Protein AF-0000000074132452 (afdb_homodimer)

Secondary structure (DSSP, 8-state):
--EEEEPPPGGGHHHHHHHHHS-TT-GGGGTS-TTS------HHHHHTT--HHHHS-TTEEEEEETTEEEEEEEEEETTGGG---EEEEEEE--GGGTTSSHHHHHHHHHHHHHHHH---SEEEEEEETT-HHHHHHHHHTT-EEEEEEEEEEEETTEEEEEEEEEEEHHHHHT-/--EEEEPPPGGGHHHHHHHHHS-TT-GGGGTS-TTS------HHHHHTT--HHHHS-TTEEEEEETTEEEEEEEEEETTGGG---EEEEEEE--GGGTTSSHHHHHHHHHHHHHHHH---SEEEEEEETT-HHHHHHHHHTT-EEEEEEEEEEEETTEEEEEEEEEEEHHHHHT-

Radius of gyration: 22.93 Å; Cα contacts (8 Å, |Δi|>4): 603; chains: 2; bounding box: 43×69×54 Å

Nearest PDB structures (foldseek):
  4mbu-assembly1_A  TM=7.939E-01  e=1.503E-09  Staphylococcus aureus subsp. aureus Mu50
  3dr8-assembly1_A  TM=7.563E-01  e=4.311E-09  unclassified
  1yr0-assembly2_D  TM=7.187E-01  e=4.880E-09  Agrobacterium fabrum str. C58
  5wph-assembly1_A  TM=7.323E-01  e=1.092E-08  Pseudomonas putida KT2440
  3dr8-assembly1_B  TM=7.309E-01  e=2.767E-08  unclassified

Foldseek 3Di:
DDKDWAADDPVCQLVVCCLAPVDVVQPQCVFPQVLDPDDDDDSVCSVVVVPCCRHPNPQKIFIDDPRDTFWMKGKDAPVPPVSQAIEMDITGRDCVCPPVCNRLVVVLVSVVVVVVVDPHFKYKYKGKPVNVSVVVSCVVNVWDFPDWAWQPRDDPNGGITITMTMDTSVRSVVD/DDKDWAADDPVCQLVVCCLAPVDVVQPQCVFPQVLDPDDDDDSVCSVVVVPCCRHPNPQKIFIDDPRDTFWMKGKDAPVPPVSQAIEMDITGRDCVCPPVCNRLVVVLVSVVVVVVVDVHFKYKYKGKPVNVSVVVSCVVNVWDFPDWAWQPRADPNGGITITMTMDTSVRSVVD

InterPro domains:
  IPR000182 GNAT domain [PF13302] (20-144)
  IPR000182 GNAT domain [PS51186] (1-166)
  IPR016181 Acyl-CoA N-acyltransferase [SSF55729] (4-168)

Solvent-accessible surface area (backbone atoms only — not comparable to full-atom values): 19809 Å² total; per-residue (Å²): 140,49,80,45,77,38,68,68,50,76,92,48,44,65,60,47,45,51,62,64,47,65,52,89,77,46,68,49,54,70,62,64,56,57,64,49,90,78,81,74,70,47,70,69,46,48,73,68,60,70,48,43,72,68,72,71,32,94,46,35,31,31,30,24,50,76,83,36,80,44,32,35,40,37,50,48,42,79,57,49,92,71,63,52,30,41,32,44,48,75,48,58,47,49,70,90,58,58,94,67,58,54,67,52,53,51,49,50,55,48,52,53,53,46,58,73,74,44,86,64,53,33,45,29,36,74,53,38,65,80,36,54,68,58,53,51,43,40,49,74,72,64,38,40,79,29,25,50,42,64,47,41,37,63,50,96,93,37,69,27,26,40,31,32,34,31,42,39,47,69,61,64,73,67,105,139,50,78,45,78,38,67,67,51,76,91,47,43,64,60,47,44,49,62,66,47,65,52,91,78,47,70,48,53,72,62,66,56,57,65,48,88,77,82,74,71,46,70,69,45,48,73,69,61,71,49,44,74,68,72,70,30,93,46,36,32,29,30,24,50,75,84,36,81,44,32,36,39,38,50,50,41,79,58,48,91,72,64,52,30,40,32,45,50,76,46,57,47,49,71,89,58,58,94,66,58,54,67,51,55,51,49,50,54,49,52,54,52,45,58,74,73,45,86,64,54,34,45,30,34,74,53,38,66,80,37,55,70,60,54,50,43,40,49,73,72,64,37,42,79,30,25,49,42,66,46,41,36,64,50,95,93,36,68,28,26,40,30,31,32,30,42,41,47,69,61,64,73,66,107

Structure (mmCIF, N/CA/C/O backbone):
data_AF-0000000074132452-model_v1
#
loop_
_entity.id
_entity.type
_entity.pdbx_description
1 polymer Acetyltransferase
#
loop_
_atom_site.group_PDB
_atom_site.id
_atom_site.type_symbol
_atom_site.label_atom_id
_atom_site.label_alt_id
_atom_site.label_comp_id
_atom_site.label_asym_id
_atom_site.label_entity_id
_atom_site.label_seq_id
_atom_site.pdbx_PDB_ins_code
_atom_site.Cartn_x
_atom_site.Cartn_y
_atom_site.Cartn_z
_atom_site.occupancy
_atom_site.B_iso_or_equiv
_atom_site.auth_seq_id
_atom_site.auth_comp_id
_atom_site.auth_asym_id
_atom_site.auth_atom_id
_atom_site.pdbx_PDB_model_num
ATOM 1 N N . MET A 1 1 ? -3.41 27.75 23.375 1 90.5 1 MET A N 1
ATOM 2 C CA . MET A 1 1 ? -3.16 27.25 22.016 1 90.5 1 MET A CA 1
ATOM 3 C C . MET A 1 1 ? -4.41 26.594 21.438 1 90.5 1 MET A C 1
ATOM 5 O O . MET A 1 1 ? -4.945 25.656 22.016 1 90.5 1 MET A O 1
ATOM 9 N N . VAL A 1 2 ? -5.016 27.281 20.406 1 96.38 2 VAL A N 1
ATOM 10 C CA . VAL A 1 2 ? -6.219 26.766 19.781 1 96.38 2 VAL A CA 1
ATOM 11 C C . VAL A 1 2 ? -5.871 26.203 18.391 1 96.38 2 VAL A C 1
ATOM 13 O O . VAL A 1 2 ? -5.375 26.938 17.531 1 96.38 2 VAL A O 1
ATOM 16 N N . VAL A 1 3 ? -6.121 24.922 18.172 1 98.44 3 VAL A N 1
ATOM 17 C CA . VAL A 1 3 ? -5.887 24.266 16.891 1 98.44 3 VAL A CA 1
ATOM 18 C C . VAL A 1 3 ? -7.211 24.109 16.141 1 98.44 3 VAL A C 1
ATOM 20 O O . VAL A 1 3 ? -8.195 23.641 16.719 1 98.44 3 VAL A O 1
ATOM 23 N N . GLU A 1 4 ? -7.246 24.562 14.906 1 98.5 4 GLU A N 1
ATOM 24 C CA . GLU A 1 4 ? -8.438 24.469 14.062 1 98.5 4 GLU A CA 1
ATOM 25 C C . GLU A 1 4 ? -8.086 23.922 12.68 1 98.5 4 GLU A C 1
ATOM 27 O O . GLU A 1 4 ? -6.965 24.094 12.203 1 98.5 4 GLU A O 1
ATOM 32 N N . LEU A 1 5 ? -9.047 23.281 12.125 1 98.31 5 LEU A N 1
ATOM 33 C CA . LEU A 1 5 ? -8.938 22.844 10.742 1 98.31 5 LEU A CA 1
ATOM 34 C C . LEU A 1 5 ? -9.922 23.594 9.852 1 98.31 5 LEU A C 1
ATOM 36 O O . LEU A 1 5 ? -11.117 23.656 10.156 1 98.31 5 LEU A O 1
ATOM 40 N N . LYS A 1 6 ? -9.406 24.141 8.758 1 97.06 6 LYS A N 1
ATOM 41 C CA . LYS A 1 6 ? -10.258 24.859 7.809 1 97.06 6 LYS A CA 1
ATOM 42 C C . LYS A 1 6 ? -9.836 24.578 6.371 1 97.06 6 LYS A C 1
ATOM 44 O O . LYS A 1 6 ? -8.672 24.266 6.113 1 97.06 6 LYS A O 1
ATOM 49 N N . LYS A 1 7 ? -10.812 24.734 5.508 1 95.88 7 LYS A N 1
ATOM 50 C CA . LYS A 1 7 ? -10.445 24.766 4.098 1 95.88 7 LYS A CA 1
ATOM 51 C C . LYS A 1 7 ? -9.539 25.953 3.791 1 95.88 7 LYS A C 1
ATOM 53 O O . LYS A 1 7 ? -9.617 26.984 4.457 1 95.88 7 LYS A O 1
ATOM 58 N N . LEU A 1 8 ? -8.742 25.734 2.824 1 95.25 8 LEU A N 1
ATOM 59 C CA . LEU A 1 8 ? -7.871 26.828 2.432 1 95.25 8 LEU A CA 1
ATOM 60 C C . LEU A 1 8 ? -8.688 28.016 1.909 1 95.25 8 LEU A C 1
ATOM 62 O O . LEU A 1 8 ? -9.523 27.844 1.018 1 95.25 8 LEU A O 1
ATOM 66 N N . ASP A 1 9 ? -8.508 29.141 2.518 1 91.5 9 ASP A N 1
ATOM 67 C CA . ASP A 1 9 ? -9.086 30.391 2.014 1 91.5 9 ASP A CA 1
ATOM 68 C C . ASP A 1 9 ? -8.352 30.875 0.769 1 91.5 9 ASP A C 1
ATOM 70 O O . ASP A 1 9 ? -7.16 31.203 0.834 1 91.5 9 ASP A O 1
ATOM 74 N N . MET A 1 10 ? -9.047 30.969 -0.313 1 91.69 10 MET A N 1
ATOM 75 C CA . MET A 1 10 ? -8.43 31.328 -1.59 1 91.69 10 MET A CA 1
ATOM 76 C C . MET A 1 10 ? -7.762 32.688 -1.513 1 91.69 10 MET A C 1
ATOM 78 O O . MET A 1 10 ? -6.754 32.938 -2.18 1 91.69 10 MET A O 1
ATOM 82 N N . ASN A 1 11 ? -8.25 33.5 -0.679 1 93 11 ASN A N 1
ATOM 83 C CA . ASN A 1 11 ? -7.652 34.812 -0.513 1 93 11 ASN A CA 1
ATOM 84 C C . ASN A 1 11 ? -6.281 34.719 0.157 1 93 11 ASN A C 1
ATOM 86 O O . ASN A 1 11 ? -5.492 35.656 0.082 1 93 11 ASN A O 1
ATOM 90 N N . HIS A 1 12 ? -6.039 33.656 0.803 1 93.62 12 HIS A N 1
ATOM 91 C CA . HIS A 1 12 ? -4.77 33.469 1.507 1 93.62 12 HIS A CA 1
ATOM 92 C C . HIS A 1 12 ? -3.979 32.312 0.944 1 93.62 12 HIS A C 1
ATOM 94 O O . HIS A 1 12 ? -3.084 31.766 1.609 1 93.62 12 HIS A O 1
ATOM 100 N N . SER A 1 13 ? -4.305 31.891 -0.259 1 95.19 13 SER A N 1
ATOM 101 C CA . SER A 1 13 ? -3.719 30.688 -0.842 1 95.19 13 SER A CA 1
ATOM 102 C C . SER A 1 13 ? -2.227 30.859 -1.097 1 95.19 13 SER A C 1
ATOM 104 O O . SER A 1 13 ? -1.443 29.938 -0.918 1 95.19 13 SER A O 1
ATOM 106 N N . LEU A 1 14 ? -1.852 32.062 -1.485 1 95.56 14 LEU A N 1
ATOM 107 C CA . LEU A 1 14 ? -0.437 32.281 -1.763 1 95.56 14 LEU A CA 1
ATOM 108 C C . LEU A 1 14 ? 0.382 32.25 -0.477 1 95.56 14 LEU A C 1
ATOM 110 O O . LEU A 1 14 ? 1.523 31.781 -0.478 1 95.56 14 LEU A O 1
ATOM 114 N N . GLU A 1 15 ? -0.173 32.781 0.588 1 96.56 15 GLU A N 1
ATOM 115 C CA . GLU A 1 15 ? 0.486 32.719 1.888 1 96.56 15 GLU A CA 1
ATOM 116 C C . GLU A 1 15 ? 0.723 31.266 2.293 1 96.56 15 GLU A C 1
ATOM 118 O O . GLU A 1 15 ? 1.766 30.938 2.861 1 96.56 15 GLU A O 1
ATOM 123 N N . PHE A 1 16 ? -0.194 30.516 1.999 1 96.62 16 PHE A N 1
ATOM 124 C CA . PHE A 1 16 ? -0.038 29.094 2.289 1 96.62 16 PHE A CA 1
ATOM 125 C C . PHE A 1 16 ? 1.077 28.484 1.445 1 96.62 16 PHE A C 1
ATOM 127 O O . PHE A 1 16 ? 1.926 27.75 1.96 1 96.62 16 PHE A O 1
ATOM 134 N N . TRP A 1 17 ? 1.041 28.75 0.174 1 97.44 17 TRP A N 1
ATOM 135 C CA . TRP A 1 17 ? 2.105 28.266 -0.696 1 97.44 17 TRP A CA 1
ATOM 136 C C . TRP A 1 17 ? 3.475 28.656 -0.152 1 97.44 17 TRP A C 1
ATOM 138 O O . TRP A 1 17 ? 4.398 27.844 -0.13 1 97.44 17 TRP A O 1
ATOM 148 N N . GLU A 1 18 ? 3.586 29.922 0.282 1 97.75 18 GLU A N 1
ATOM 149 C CA . GLU A 1 18 ? 4.852 30.406 0.8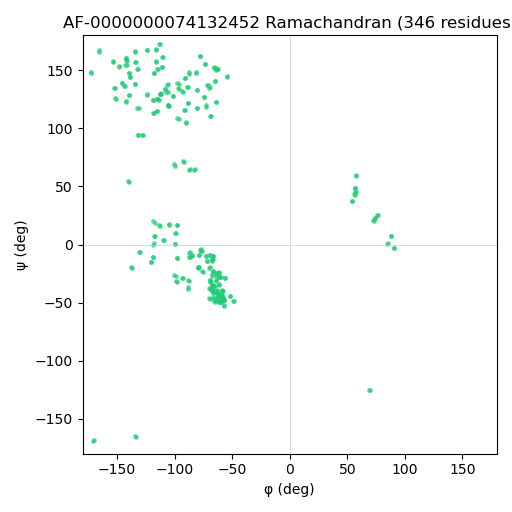19 1 97.75 18 GLU A CA 1
ATOM 150 C C . GLU A 1 18 ? 5.281 29.594 2.043 1 97.75 18 GLU A C 1
ATOM 152 O O . GLU A 1 18 ? 6.441 29.203 2.156 1 97.75 18 GLU A O 1
ATOM 157 N N . LEU A 1 19 ? 4.367 29.391 2.879 1 97.5 19 LEU A N 1
ATOM 158 C CA . LEU A 1 19 ? 4.613 28.641 4.109 1 97.5 19 LEU A CA 1
ATOM 159 C C . LEU A 1 19 ? 5.055 27.219 3.799 1 97.5 19 LEU A C 1
ATOM 161 O O . LEU A 1 19 ? 6.055 26.734 4.34 1 97.5 19 LEU A O 1
ATOM 165 N N . ALA A 1 20 ? 4.375 26.562 2.91 1 97.06 20 ALA A N 1
ATOM 166 C CA . ALA A 1 20 ? 4.504 25.125 2.717 1 97.06 20 ALA A CA 1
ATOM 167 C C . ALA A 1 20 ? 5.609 24.797 1.715 1 97.06 20 ALA A C 1
ATOM 169 O O . ALA A 1 20 ? 6.383 23.859 1.917 1 97.06 20 ALA A O 1
ATOM 170 N N . PHE A 1 21 ? 5.758 25.656 0.636 1 97.06 21 PHE A N 1
ATOM 171 C CA . PHE A 1 21 ? 6.449 25.094 -0.518 1 97.06 21 PHE A CA 1
ATOM 172 C C . PHE A 1 21 ? 7.547 26.031 -0.998 1 97.06 21 PHE A C 1
ATOM 174 O O . PHE A 1 21 ? 8.352 25.672 -1.856 1 97.06 21 PHE A O 1
ATOM 181 N N . SER A 1 22 ? 7.625 27.156 -0.459 1 96.81 22 SER A N 1
ATOM 182 C CA . SER A 1 22 ? 8.539 28.156 -1.013 1 96.81 22 SER A CA 1
ATOM 183 C C . SER A 1 22 ? 9.992 27.75 -0.792 1 96.81 22 SER A C 1
ATOM 185 O O . SER A 1 22 ? 10.867 28.109 -1.581 1 96.81 22 SER A O 1
ATOM 187 N N . ASP A 1 23 ? 10.281 27.062 0.308 1 96.38 23 ASP A N 1
ATOM 188 C CA . ASP A 1 23 ? 11.641 26.625 0.624 1 96.38 23 ASP A CA 1
ATOM 189 C C . ASP A 1 23 ? 11.883 25.188 0.19 1 96.38 23 ASP A C 1
ATOM 191 O O . ASP A 1 23 ? 11.383 24.25 0.824 1 96.38 23 ASP A O 1
ATOM 195 N N . PRO A 1 24 ? 12.656 25 -0.828 1 93.62 24 PRO A N 1
ATOM 196 C CA . PRO A 1 24 ? 12.898 23.641 -1.295 1 93.62 24 PRO A CA 1
ATOM 197 C C . PRO A 1 24 ? 13.742 22.812 -0.313 1 93.62 24 PRO A C 1
ATOM 199 O O . PRO A 1 24 ? 13.844 21.594 -0.452 1 93.62 24 PRO A O 1
ATOM 202 N N . LYS A 1 25 ? 14.281 23.438 0.691 1 94.56 25 LYS A N 1
ATOM 203 C CA . LYS A 1 25 ? 15.109 22.75 1.677 1 94.56 25 LY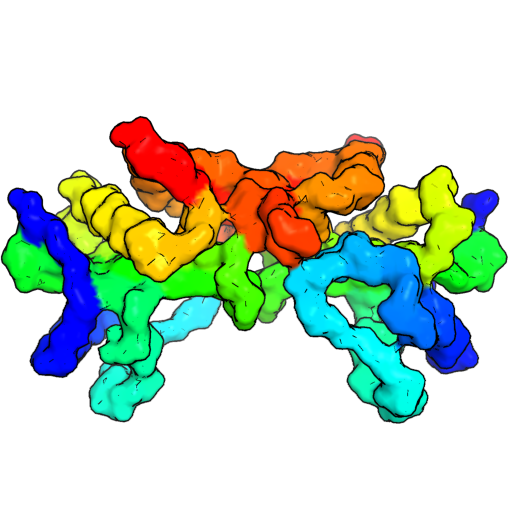S A CA 1
ATOM 204 C C . LYS A 1 25 ? 14.43 22.719 3.045 1 94.56 25 LYS A C 1
ATOM 206 O O . LYS A 1 25 ? 15.086 22.516 4.066 1 94.56 25 LYS A O 1
ATOM 211 N N . ALA A 1 26 ? 13.148 23 3.012 1 96.25 26 ALA A N 1
ATOM 212 C CA . ALA A 1 26 ? 12.406 23.016 4.273 1 96.25 26 ALA A CA 1
ATOM 213 C C . ALA A 1 26 ? 12.578 21.688 5.02 1 96.25 26 ALA A C 1
ATOM 215 O O . ALA A 1 26 ? 12.57 20.625 4.41 1 96.25 26 ALA A O 1
ATOM 216 N N . GLU A 1 27 ? 12.648 21.656 6.336 1 96.88 27 GLU A N 1
ATOM 217 C CA . GLU A 1 27 ? 12.977 20.5 7.156 1 96.88 27 GLU A CA 1
ATOM 218 C C . GLU A 1 27 ? 11.898 19.422 7.062 1 96.88 27 GLU A C 1
ATOM 220 O O . GLU A 1 27 ? 12.195 18.234 7.07 1 96.88 27 GLU A O 1
ATOM 225 N N . TRP A 1 28 ? 10.688 19.812 7.039 1 97.12 28 TRP A N 1
ATOM 226 C CA . TRP A 1 28 ? 9.586 18.859 7.023 1 97.12 28 TRP A CA 1
ATOM 227 C C . TRP A 1 28 ? 9.719 17.906 5.84 1 97.12 28 TRP A C 1
ATOM 229 O O . TRP A 1 28 ? 9.258 16.766 5.906 1 97.12 28 TRP A O 1
ATOM 239 N N . ARG A 1 29 ? 10.32 18.312 4.75 1 96.25 29 ARG A N 1
ATOM 240 C CA . ARG A 1 29 ? 10.477 17.484 3.555 1 96.25 29 ARG A CA 1
ATOM 241 C C . ARG A 1 29 ? 11.344 16.266 3.838 1 96.25 29 ARG A C 1
ATOM 243 O O . ARG A 1 29 ? 11.188 15.227 3.193 1 96.25 29 ARG A O 1
ATOM 250 N N . ASN A 1 30 ? 12.18 16.359 4.828 1 96.19 30 ASN A N 1
ATOM 251 C CA . ASN A 1 30 ? 13.062 15.258 5.195 1 96.19 30 ASN A CA 1
ATOM 252 C C . ASN A 1 30 ? 12.289 14.133 5.871 1 96.19 30 ASN A C 1
ATOM 254 O O . ASN A 1 30 ? 12.805 13.023 6.016 1 96.19 30 ASN A O 1
ATOM 258 N N . TRP A 1 31 ? 11.062 14.414 6.188 1 96.81 31 TRP A N 1
ATOM 259 C CA . TRP A 1 31 ? 10.305 13.43 6.949 1 96.81 31 TRP A CA 1
ATOM 260 C C . TRP A 1 31 ? 9.055 12.984 6.184 1 96.81 31 TRP A C 1
ATOM 262 O O . TRP A 1 31 ? 8.438 11.977 6.523 1 96.81 31 TRP A O 1
ATOM 272 N N . ASN A 1 32 ? 8.719 13.742 5.176 1 96.69 32 ASN A N 1
ATOM 273 C CA . ASN A 1 32 ? 7.539 13.461 4.367 1 96.69 32 ASN A CA 1
ATOM 274 C C . ASN A 1 32 ? 7.855 12.492 3.227 1 96.69 32 ASN A C 1
ATOM 276 O O . ASN A 1 32 ? 7.75 12.859 2.055 1 96.69 32 ASN A O 1
ATOM 280 N N . GLY A 1 33 ? 8.227 11.258 3.619 1 96.62 33 GLY A N 1
ATOM 281 C CA . GLY A 1 33 ? 8.562 10.266 2.611 1 96.62 33 GLY A CA 1
ATOM 282 C C . GLY A 1 33 ? 9.68 10.703 1.686 1 96.62 33 GLY A C 1
ATOM 283 O O . GLY A 1 33 ? 9.492 10.758 0.467 1 96.62 33 GLY A O 1
ATOM 284 N N . PRO A 1 34 ? 10.766 10.969 2.268 1 96.5 34 PRO A N 1
ATOM 285 C CA . PRO A 1 34 ? 11.836 11.57 1.477 1 96.5 34 PRO A CA 1
ATOM 286 C C . PRO A 1 34 ? 12.383 10.625 0.406 1 96.5 34 PRO A C 1
ATOM 288 O O . PRO A 1 34 ? 13.117 11.062 -0.487 1 96.5 34 PRO A O 1
ATOM 291 N N . TYR A 1 35 ? 12 9.398 0.444 1 96.38 35 TYR A N 1
ATOM 292 C CA . TYR A 1 35 ? 12.438 8.414 -0.541 1 96.38 35 TYR A CA 1
ATOM 293 C C . TYR A 1 35 ? 11.555 8.453 -1.781 1 96.38 35 TYR A C 1
ATOM 295 O O . TYR A 1 35 ? 11.867 7.82 -2.793 1 96.38 35 TYR A O 1
ATOM 303 N N . PHE A 1 36 ? 10.531 9.18 -1.657 1 94 36 PHE A N 1
ATOM 304 C CA . PHE A 1 36 ? 9.711 9.406 -2.842 1 94 36 PHE A CA 1
ATOM 305 C C . PHE A 1 36 ? 10.219 10.602 -3.633 1 94 36 PHE A C 1
ATOM 307 O O . PHE A 1 36 ? 10.859 11.5 -3.074 1 94 36 PHE A O 1
ATOM 314 N N . ASP A 1 37 ? 10.086 10.609 -4.887 1 86.19 37 ASP A N 1
ATOM 315 C CA . ASP A 1 37 ? 10.398 11.773 -5.707 1 86.19 37 ASP A CA 1
ATOM 316 C C . ASP A 1 37 ? 9.227 12.75 -5.73 1 86.19 37 ASP A C 1
ATOM 318 O O . ASP A 1 37 ? 8.648 13.016 -6.785 1 86.19 37 ASP A O 1
ATOM 322 N N . ASN A 1 38 ? 9 13.25 -4.52 1 86.12 38 ASN A N 1
ATOM 323 C CA . ASN A 1 38 ? 7.848 14.141 -4.406 1 86.12 38 ASN A CA 1
ATOM 324 C C . ASN A 1 38 ? 8.086 15.461 -5.129 1 86.12 38 ASN A C 1
ATOM 326 O O . ASN A 1 38 ? 9.18 16.031 -5.059 1 86.12 38 ASN A O 1
ATOM 330 N N . HIS A 1 39 ? 7.035 15.805 -5.828 1 87.31 39 HIS A N 1
ATOM 331 C CA . HIS A 1 39 ? 7.012 17.125 -6.461 1 87.31 39 HIS A CA 1
ATOM 332 C C . HIS A 1 39 ? 6.047 18.062 -5.746 1 87.31 39 HIS A C 1
ATOM 334 O O . HIS A 1 39 ? 4.93 17.656 -5.398 1 87.31 39 HIS A O 1
ATOM 340 N N . TYR A 1 40 ? 6.57 19.25 -5.473 1 92.81 40 TYR A N 1
ATOM 341 C CA . TYR A 1 40 ? 5.723 20.266 -4.859 1 92.81 40 TYR A CA 1
ATOM 342 C C . TYR A 1 40 ? 5.453 21.406 -5.832 1 92.81 40 TYR A C 1
ATOM 344 O O . TYR A 1 40 ? 6.266 21.672 -6.723 1 92.81 40 TYR A O 1
ATOM 352 N N . PRO A 1 41 ? 4.355 22 -5.605 1 94.44 41 PRO A N 1
ATOM 353 C CA . PRO A 1 41 ? 3.969 23.016 -6.59 1 94.44 41 PRO A CA 1
ATOM 354 C C . PRO A 1 41 ? 4.926 24.203 -6.621 1 94.44 41 PRO A C 1
ATOM 356 O O . PRO A 1 41 ? 5.371 24.672 -5.566 1 94.44 41 PRO A O 1
ATOM 359 N N . THR A 1 42 ? 5.18 24.672 -7.824 1 95.19 42 THR A N 1
ATOM 360 C CA . THR A 1 42 ? 5.871 25.953 -7.977 1 95.19 42 THR A CA 1
ATOM 361 C C . THR A 1 42 ? 4.91 27.109 -7.742 1 95.19 42 THR A C 1
ATOM 363 O O . THR A 1 42 ? 3.691 26.938 -7.801 1 95.19 42 THR A O 1
ATOM 366 N N . ARG A 1 43 ? 5.586 28.219 -7.496 1 95.25 43 ARG A N 1
ATOM 367 C CA . ARG A 1 43 ? 4.746 29.406 -7.332 1 95.25 43 ARG A CA 1
ATOM 368 C C . ARG A 1 43 ? 3.896 29.641 -8.578 1 95.25 43 ARG A C 1
ATOM 370 O O . ARG A 1 43 ? 2.707 29.953 -8.469 1 95.25 43 ARG A O 1
ATOM 377 N N . LYS A 1 44 ? 4.52 29.547 -9.758 1 95.69 44 LYS A N 1
ATOM 378 C CA . LYS A 1 44 ? 3.848 29.781 -11.031 1 95.69 44 LYS A CA 1
ATOM 379 C C . LYS A 1 44 ? 2.641 28.859 -11.188 1 95.69 44 LYS A C 1
ATOM 381 O O . LYS A 1 44 ? 1.544 29.312 -11.523 1 95.69 44 LYS A O 1
ATOM 386 N N . ASP A 1 45 ? 2.826 27.547 -10.922 1 94.69 45 ASP A N 1
ATOM 387 C CA . ASP A 1 45 ? 1.738 26.578 -11.047 1 94.69 45 ASP A CA 1
ATOM 388 C C . ASP A 1 45 ? 0.634 26.859 -10.031 1 94.69 45 ASP A C 1
ATOM 390 O O . ASP A 1 45 ? -0.55 26.688 -10.328 1 94.69 45 ASP A O 1
ATOM 394 N N . TRP A 1 46 ? 1.05 27.312 -8.836 1 95.25 46 TRP A N 1
ATOM 395 C CA . TRP A 1 46 ? 0.1 27.594 -7.766 1 95.25 46 TRP A CA 1
ATOM 396 C C . TRP A 1 46 ? -0.796 28.781 -8.141 1 95.25 46 TRP A C 1
ATOM 398 O O . TRP A 1 46 ? -2.021 28.688 -8.047 1 95.25 46 TRP A O 1
ATOM 408 N N . VAL A 1 47 ? -0.201 29.766 -8.633 1 92.31 47 VAL A N 1
ATOM 409 C CA . VAL A 1 47 ? -0.926 30.984 -8.984 1 92.31 47 VAL A CA 1
ATOM 410 C C . VAL A 1 47 ? -1.839 30.719 -10.18 1 92.31 47 VAL A C 1
ATOM 412 O O . VAL A 1 47 ? -2.938 31.266 -10.266 1 92.31 47 VAL A O 1
ATOM 415 N N . ALA A 1 48 ? -1.41 29.797 -11.023 1 92.31 48 ALA A N 1
ATOM 416 C CA . ALA A 1 48 ? -2.188 29.469 -12.211 1 92.31 48 ALA A CA 1
ATOM 417 C C . ALA A 1 48 ? -3.373 28.578 -11.859 1 92.31 48 ALA A C 1
ATOM 419 O O . ALA A 1 48 ? -4.207 28.266 -12.719 1 92.31 48 ALA A O 1
ATOM 420 N N . GLY A 1 49 ? -3.451 28.188 -10.641 1 87 49 GLY A N 1
ATOM 421 C CA . GLY A 1 49 ? -4.578 27.391 -10.188 1 87 49 GLY A CA 1
ATOM 422 C C . GLY A 1 49 ? -4.488 25.938 -10.633 1 87 49 GLY A C 1
ATOM 423 O O . GLY A 1 49 ? -5.508 25.25 -10.734 1 87 49 GLY A O 1
ATOM 424 N N . ARG A 1 50 ? -3.371 25.438 -10.875 1 83.94 50 ARG A N 1
ATOM 425 C CA . ARG A 1 50 ? -3.188 24.094 -11.422 1 83.94 50 ARG A CA 1
ATOM 426 C C . ARG A 1 50 ? -3.158 23.047 -10.32 1 83.94 50 ARG A C 1
ATOM 428 O O . ARG A 1 50 ? -3.225 21.859 -10.586 1 83.94 50 ARG A O 1
ATOM 435 N N . GLU A 1 51 ? -3.08 23.562 -9.094 1 85.69 51 GLU A N 1
ATOM 436 C CA . GLU A 1 51 ? -2.912 22.656 -7.961 1 85.69 51 GLU A CA 1
ATOM 437 C C . GLU A 1 51 ? -4.238 22.406 -7.246 1 85.69 51 GLU A C 1
ATOM 439 O O . GLU A 1 51 ? -4.375 22.719 -6.059 1 85.69 51 GLU A O 1
ATOM 444 N N . LEU A 1 52 ? -5.098 21.75 -7.902 1 81.56 52 LEU A N 1
ATOM 445 C CA . LEU A 1 52 ? -6.473 21.562 -7.461 1 81.56 52 LEU A CA 1
ATOM 446 C C . LEU A 1 52 ? -6.523 20.688 -6.203 1 81.56 52 LEU A C 1
ATOM 448 O O . LEU A 1 52 ? -7.418 20.859 -5.371 1 81.56 52 LEU A O 1
ATOM 452 N N . ASP A 1 53 ? -5.531 19.844 -6.004 1 83.25 53 ASP A N 1
ATOM 453 C CA . ASP A 1 53 ? -5.477 18.984 -4.832 1 83.25 53 ASP A CA 1
ATOM 454 C C . ASP A 1 53 ? -5.414 19.797 -3.545 1 83.25 53 ASP A C 1
ATOM 456 O O . ASP A 1 53 ? -5.898 19.359 -2.5 1 83.25 53 ASP A O 1
ATOM 460 N N . TYR A 1 54 ? -4.902 20.922 -3.619 1 84.94 54 TYR A N 1
ATOM 461 C CA . TYR A 1 54 ? -4.801 21.781 -2.449 1 84.94 54 TYR A CA 1
ATOM 462 C C . TYR A 1 54 ? -5.93 22.812 -2.43 1 84.94 54 TYR A C 1
ATOM 464 O O . TYR A 1 54 ? -6.449 23.141 -1.363 1 84.94 54 TYR A O 1
ATOM 472 N N . LEU A 1 55 ? -6.352 23.203 -3.557 1 85.81 55 LEU A N 1
ATOM 473 C CA . LEU A 1 55 ? -7.215 24.375 -3.664 1 85.81 55 LEU A CA 1
ATOM 474 C C . LEU A 1 55 ? -8.688 23.969 -3.641 1 85.81 55 LEU A C 1
ATOM 476 O O . LEU A 1 55 ? -9.539 24.734 -3.199 1 85.81 55 LEU A O 1
ATOM 480 N N . GLU A 1 56 ? -9.039 22.828 -4.07 1 86.56 56 GLU A N 1
ATOM 481 C CA . GLU A 1 56 ? -10.414 22.359 -4.195 1 86.56 56 GLU A CA 1
ATOM 482 C C . GLU A 1 56 ? -10.539 20.891 -3.793 1 86.56 56 GLU A C 1
ATOM 484 O O . GLU A 1 56 ? -11.039 20.078 -4.566 1 86.56 56 GLU A O 1
ATOM 489 N N . ASN A 1 57 ? -10.125 20.578 -2.674 1 90.62 57 ASN A N 1
ATOM 490 C CA . ASN A 1 57 ? -10.148 19.188 -2.211 1 90.62 57 ASN A CA 1
ATOM 491 C C . ASN A 1 57 ? -10.727 19.078 -0.804 1 90.62 57 ASN A C 1
ATOM 493 O O . ASN A 1 57 ? -10.141 19.594 0.155 1 90.62 57 ASN A O 1
ATOM 497 N N . ASP A 1 58 ? -11.797 18.391 -0.724 1 92.81 58 ASP A N 1
ATOM 498 C CA . ASP A 1 58 ? -12.477 18.266 0.56 1 92.81 58 ASP A CA 1
ATOM 499 C C . ASP A 1 58 ? -11.758 17.266 1.462 1 92.81 58 ASP A C 1
ATOM 501 O O . ASP A 1 58 ? -12.109 17.109 2.633 1 92.81 58 ASP A O 1
ATOM 505 N N . MET A 1 59 ? -10.766 16.641 0.9 1 97 59 MET A N 1
ATOM 506 C CA . MET A 1 59 ? -9.992 15.68 1.672 1 97 59 MET A CA 1
ATOM 507 C C . MET A 1 59 ? -8.711 16.312 2.215 1 97 59 MET A C 1
ATOM 509 O O . MET A 1 59 ? -7.762 15.602 2.557 1 97 59 MET A O 1
ATOM 513 N N . ARG A 1 60 ? -8.719 17.625 2.201 1 97.56 60 ARG A N 1
ATOM 514 C CA . ARG A 1 60 ? -7.594 18.375 2.754 1 97.56 60 ARG A CA 1
ATOM 515 C C . ARG A 1 60 ? -8.078 19.578 3.555 1 97.56 60 ARG A C 1
ATOM 517 O O . ARG A 1 60 ? -9.055 20.219 3.176 1 97.56 60 ARG A O 1
ATOM 524 N N . LYS A 1 61 ? -7.375 19.891 4.637 1 97.94 61 LYS A N 1
ATOM 525 C CA . LYS A 1 61 ? -7.613 21.094 5.426 1 97.94 61 LYS A CA 1
ATOM 526 C C . LYS A 1 61 ? -6.301 21.703 5.91 1 97.94 61 LYS A C 1
ATOM 528 O O . LYS A 1 61 ? -5.273 21.016 5.961 1 97.94 61 LYS A O 1
ATOM 533 N N . ILE A 1 62 ? -6.414 22.938 6.203 1 97.75 62 ILE A N 1
ATOM 534 C CA . ILE A 1 62 ? -5.273 23.672 6.734 1 97.75 62 ILE A CA 1
ATOM 535 C C . ILE A 1 62 ? -5.348 23.719 8.258 1 97.75 62 ILE A C 1
ATOM 537 O O . ILE A 1 62 ? -6.43 23.891 8.828 1 97.75 62 ILE A O 1
ATOM 541 N N . ILE A 1 63 ? -4.203 23.531 8.852 1 98.31 63 ILE A N 1
ATOM 542 C CA . ILE A 1 63 ? -4.102 23.625 10.305 1 98.31 63 ILE A CA 1
ATOM 543 C C . ILE A 1 63 ? -3.818 25.062 10.703 1 98.31 63 ILE A C 1
ATOM 545 O O . ILE A 1 63 ? -2.814 25.656 10.289 1 98.31 63 ILE A O 1
ATOM 549 N N . TYR A 1 64 ? -4.707 25.625 11.531 1 97.81 64 TYR A N 1
ATOM 550 C CA . TYR A 1 64 ? -4.508 26.922 12.148 1 97.81 64 TYR A CA 1
ATOM 551 C C . TYR A 1 64 ? -4.223 26.797 13.641 1 97.81 64 TYR A C 1
ATOM 553 O O . TYR A 1 64 ? -4.871 26 14.336 1 97.81 64 TYR A O 1
ATOM 561 N N . VAL A 1 65 ? -3.225 27.516 14.07 1 97.94 65 VAL A N 1
ATOM 562 C CA . VAL A 1 65 ? -2.963 27.688 15.5 1 97.94 65 VAL A CA 1
ATOM 563 C C . VAL A 1 65 ? -3.074 29.156 15.883 1 97.94 65 VAL A C 1
ATOM 565 O O . VAL A 1 65 ? -2.311 29.984 15.383 1 97.94 65 VAL A O 1
ATOM 568 N N . ASP A 1 66 ? -4.047 29.438 16.656 1 97.31 66 ASP A N 1
ATOM 569 C CA . ASP A 1 66 ? -4.293 30.812 17.062 1 97.31 66 ASP A CA 1
ATOM 570 C C . ASP A 1 66 ? -4.406 31.734 15.844 1 97.31 66 ASP A C 1
ATOM 572 O O . ASP A 1 66 ? -3.805 32.812 15.812 1 97.31 66 ASP A O 1
ATOM 576 N N . GLY A 1 67 ? -5.016 31.172 14.859 1 95.56 67 GLY A N 1
ATOM 577 C CA . GLY A 1 67 ? -5.355 31.969 13.688 1 95.56 67 GLY A CA 1
ATOM 578 C C . GLY A 1 67 ? -4.27 31.969 12.633 1 95.56 67 GLY A C 1
ATOM 579 O O . GLY A 1 67 ? -4.449 32.531 11.547 1 95.56 67 GLY A O 1
ATOM 580 N N . GLU A 1 68 ? -3.16 31.328 12.883 1 96.19 68 GLU A N 1
ATOM 581 C CA . GLU A 1 68 ? -2.051 31.281 11.938 1 96.19 68 GLU A CA 1
ATOM 582 C C . GLU A 1 68 ? -1.951 29.906 11.273 1 96.19 68 GLU A C 1
ATOM 584 O O . GLU A 1 68 ? -2.068 28.891 11.945 1 96.19 68 GLU A O 1
ATOM 589 N N . MET A 1 69 ? -1.702 29.953 9.953 1 97.25 69 MET A N 1
ATOM 590 C CA . MET A 1 69 ? -1.496 28.688 9.25 1 97.25 69 MET A CA 1
ATOM 591 C C . MET A 1 69 ? -0.159 28.062 9.641 1 97.25 69 MET A C 1
ATOM 593 O O . MET A 1 69 ? 0.863 28.75 9.68 1 97.25 69 MET A O 1
ATOM 597 N N . VAL A 1 70 ? -0.178 26.719 9.867 1 97.94 70 VAL A N 1
ATOM 598 C CA . VAL A 1 70 ? 1.093 26.125 10.273 1 97.94 70 VAL A CA 1
ATOM 599 C C . VAL A 1 70 ? 1.303 24.797 9.539 1 97.94 70 VAL A C 1
ATOM 601 O O . VAL A 1 70 ? 2.418 24.281 9.492 1 97.94 70 VAL A O 1
ATOM 604 N N . GLY A 1 71 ? 0.211 24.203 9.008 1 97.69 71 GLY A N 1
ATOM 605 C CA . GLY A 1 71 ? 0.31 22.875 8.414 1 97.69 71 GLY A CA 1
ATOM 606 C C . GLY A 1 71 ? -0.949 22.453 7.676 1 97.69 71 GLY A C 1
ATOM 607 O O . GLY A 1 71 ? -1.814 23.281 7.395 1 97.69 71 GLY A O 1
ATOM 608 N N . SER A 1 72 ? -0.989 21.188 7.324 1 97.94 72 SER A N 1
ATOM 609 C CA . SER A 1 72 ? -2.166 20.641 6.648 1 97.94 72 SER A CA 1
ATOM 610 C C . SER A 1 72 ? -2.383 19.172 7.012 1 97.94 72 SER A C 1
ATOM 612 O O . SER A 1 72 ? -1.449 18.484 7.43 1 97.94 72 SER A O 1
ATOM 614 N N . VAL A 1 73 ? -3.627 18.766 6.934 1 98.44 73 VAL A N 1
ATOM 615 C CA . VAL A 1 73 ? -4.027 17.375 6.988 1 98.44 73 VAL A CA 1
ATOM 616 C C . VAL A 1 73 ? -4.641 16.953 5.656 1 98.44 73 VAL A C 1
ATOM 618 O O . VAL A 1 73 ? -5.148 17.797 4.91 1 98.44 73 VAL A O 1
ATOM 621 N N . SER A 1 74 ? -4.508 15.727 5.348 1 98.19 74 SER A N 1
ATOM 622 C CA . SER A 1 74 ? -5.051 15.18 4.105 1 98.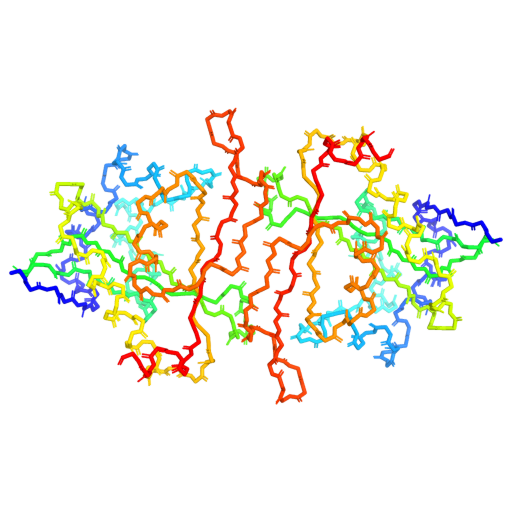19 74 SER A CA 1
ATOM 623 C C . SER A 1 74 ? -5.613 13.781 4.32 1 98.19 74 SER A C 1
ATOM 625 O O . SER A 1 74 ? -5.363 13.156 5.352 1 98.19 74 SER A O 1
ATOM 627 N N . ALA A 1 75 ? -6.457 13.359 3.404 1 98.44 75 ALA A N 1
ATOM 628 C CA . ALA A 1 75 ? -6.941 11.984 3.318 1 98.44 75 ALA A CA 1
ATOM 629 C C . ALA A 1 75 ? -7.008 11.516 1.868 1 98.44 75 ALA A C 1
ATOM 631 O O . ALA A 1 75 ? -7.188 12.328 0.955 1 98.44 75 ALA A O 1
ATOM 632 N N . TYR A 1 76 ? -6.793 10.297 1.651 1 97.75 76 TYR A N 1
ATOM 633 C CA . TYR A 1 76 ? -6.863 9.703 0.321 1 97.75 76 TYR A CA 1
ATOM 634 C C . TYR A 1 76 ? -7.199 8.219 0.403 1 97.75 76 TYR A C 1
ATOM 636 O O . TYR A 1 76 ? -6.977 7.578 1.436 1 97.75 76 TYR A O 1
ATOM 644 N N . TYR A 1 77 ? -7.707 7.734 -0.639 1 97.81 77 TYR A N 1
ATOM 645 C CA . TYR A 1 77 ? -8.008 6.309 -0.705 1 97.81 77 TYR A CA 1
ATOM 646 C C . TYR A 1 77 ? -6.832 5.523 -1.273 1 97.81 77 TYR A C 1
ATOM 648 O O . TYR A 1 77 ? -6.492 5.672 -2.449 1 97.81 77 TYR A O 1
ATOM 656 N N . ASP A 1 78 ? -6.273 4.668 -0.443 1 97.38 78 ASP A N 1
ATOM 657 C CA . ASP A 1 78 ? -5.102 3.881 -0.821 1 97.38 78 ASP A CA 1
ATOM 658 C C . ASP A 1 78 ? -5.445 2.875 -1.917 1 97.38 78 ASP A C 1
ATOM 660 O O . ASP A 1 78 ? -4.57 2.455 -2.678 1 97.38 78 ASP A O 1
ATOM 664 N N . ASP A 1 79 ? -6.734 2.539 -2.016 1 96.88 79 ASP A N 1
ATOM 665 C CA . ASP A 1 79 ? -7.141 1.548 -3.008 1 96.88 79 ASP A CA 1
ATOM 666 C C . ASP A 1 79 ? -7.84 2.213 -4.191 1 96.88 79 ASP A C 1
ATOM 668 O O . ASP A 1 79 ? -8.594 1.563 -4.922 1 96.88 79 ASP A O 1
ATOM 672 N N . GLY A 1 80 ? -7.648 3.549 -4.32 1 94.81 80 GLY A N 1
ATOM 673 C CA . GLY A 1 80 ? -8.109 4.285 -5.488 1 94.81 80 GLY A CA 1
ATOM 674 C C . GLY A 1 80 ? -9.617 4.383 -5.578 1 94.81 80 GLY A C 1
ATOM 675 O O . GLY A 1 80 ? -10.273 4.805 -4.625 1 94.81 80 GLY A O 1
ATOM 676 N N . TYR A 1 81 ? -10.109 3.939 -6.719 1 95.12 81 TYR A N 1
ATOM 677 C CA . TYR A 1 81 ? -11.516 4.152 -7.027 1 95.12 81 TYR A CA 1
ATOM 678 C C . TYR A 1 81 ? -12.406 3.264 -6.164 1 95.12 81 TYR A C 1
ATOM 680 O O . TYR A 1 81 ? -13.625 3.461 -6.102 1 95.12 81 TYR A O 1
ATOM 688 N N . LEU A 1 82 ? -11.859 2.287 -5.52 1 95.75 82 LEU A N 1
ATOM 689 C CA . LEU A 1 82 ? -12.656 1.413 -4.668 1 95.75 82 LEU A CA 1
ATOM 690 C C . LEU A 1 82 ? -13.18 2.17 -3.453 1 95.75 82 LEU A C 1
ATOM 692 O O . LEU A 1 82 ? -14.273 1.881 -2.963 1 95.75 82 LEU A O 1
ATOM 696 N N . GLU A 1 83 ? -12.344 3.139 -2.906 1 97 83 GLU A N 1
ATOM 697 C CA . GLU A 1 83 ? -12.711 4.023 -1.803 1 97 83 GLU A CA 1
ATOM 698 C C . GLU A 1 83 ? -13.109 3.223 -0.566 1 97 83 GLU A C 1
ATOM 700 O O . GLU A 1 83 ? -14.117 3.525 0.074 1 97 83 GLU A O 1
ATOM 705 N N . ARG A 1 84 ? -12.266 2.172 -0.269 1 97.88 84 ARG A N 1
ATOM 706 C CA . ARG A 1 84 ? -12.562 1.334 0.89 1 97.88 84 ARG A CA 1
ATOM 707 C C . ARG A 1 84 ? -11.43 1.403 1.916 1 97.88 84 ARG A C 1
ATOM 709 O O . ARG A 1 84 ? -11.578 0.921 3.041 1 97.88 84 ARG A O 1
ATOM 716 N N . TRP A 1 85 ? -10.352 1.977 1.546 1 98.69 85 TRP A N 1
ATOM 717 C CA . TRP A 1 85 ? -9.156 2.053 2.385 1 98.69 85 TRP A CA 1
ATOM 718 C C . TRP A 1 85 ? -8.664 3.49 2.494 1 98.69 85 TRP A C 1
ATOM 720 O O . TRP A 1 85 ? -7.852 3.936 1.681 1 98.69 85 TRP A O 1
ATOM 730 N N . LEU A 1 86 ? -9.117 4.16 3.559 1 98.81 86 LEU A N 1
ATOM 731 C CA . LEU A 1 86 ? -8.805 5.578 3.732 1 98.81 86 LEU A CA 1
ATOM 732 C C . LEU A 1 86 ? -7.555 5.762 4.582 1 98.81 86 LEU A C 1
ATOM 734 O O . LEU A 1 86 ? -7.414 5.133 5.633 1 98.81 86 LEU A O 1
ATOM 738 N N . GLU A 1 87 ? -6.648 6.594 4.105 1 98.88 87 GLU A N 1
ATOM 739 C CA . GLU A 1 87 ? -5.426 6.988 4.797 1 98.88 87 GLU A CA 1
ATOM 740 C C . GLU A 1 87 ? -5.398 8.492 5.062 1 98.88 87 GLU A C 1
ATOM 742 O O . GLU A 1 87 ? -5.898 9.273 4.258 1 98.88 87 GLU A O 1
ATOM 747 N N . VAL A 1 88 ? -4.789 8.797 6.152 1 98.88 88 VAL A N 1
ATOM 748 C CA . VAL A 1 88 ? -4.668 10.219 6.477 1 98.88 88 VAL A CA 1
ATOM 749 C C . VAL A 1 88 ? -3.195 10.625 6.48 1 98.88 88 VAL A C 1
ATOM 751 O O . VAL A 1 88 ? -2.312 9.773 6.617 1 98.88 88 VAL A O 1
ATOM 754 N N . GLY A 1 89 ? -2.986 11.859 6.301 1 98.31 89 GLY A N 1
ATOM 755 C CA . GLY A 1 89 ? -1.668 12.469 6.371 1 98.31 89 GLY A CA 1
ATOM 756 C C . GLY A 1 89 ? -1.652 13.758 7.172 1 98.31 89 GLY A C 1
ATOM 757 O O . GLY A 1 89 ? -2.705 14.344 7.441 1 98.31 89 GLY A O 1
ATOM 758 N N . LEU A 1 90 ? -0.456 14.164 7.484 1 98.31 90 LEU A N 1
ATOM 759 C CA . LEU A 1 90 ? -0.2 15.352 8.305 1 98.31 90 LEU A CA 1
ATOM 760 C C . LEU A 1 90 ? 1.152 15.961 7.957 1 98.31 90 LEU A C 1
ATOM 762 O O . LEU A 1 90 ? 2.137 15.25 7.77 1 98.31 90 LEU A O 1
ATOM 766 N N . ALA A 1 91 ? 1.13 17.203 7.832 1 97.75 91 ALA A N 1
ATOM 767 C CA . ALA A 1 91 ? 2.381 17.953 7.734 1 97.75 91 ALA A CA 1
ATOM 768 C C . ALA A 1 91 ? 2.309 19.25 8.523 1 97.75 91 ALA A C 1
ATOM 770 O O . ALA A 1 91 ? 1.326 20 8.43 1 97.75 91 ALA A O 1
ATOM 771 N N . ILE A 1 92 ? 3.236 19.484 9.336 1 98.44 92 ILE A N 1
ATOM 772 C CA . ILE A 1 92 ? 3.488 20.781 9.945 1 98.44 92 ILE A CA 1
ATOM 773 C C . ILE A 1 92 ? 4.711 21.438 9.297 1 98.44 92 ILE A C 1
ATOM 775 O O . ILE A 1 92 ? 5.828 20.922 9.422 1 98.44 92 ILE A O 1
ATOM 779 N N . TYR A 1 93 ? 4.523 22.547 8.711 1 97.94 93 TYR A N 1
ATOM 780 C CA . TYR A 1 93 ? 5.535 23.078 7.809 1 97.94 93 TYR A CA 1
ATOM 781 C C . TYR A 1 93 ? 6.559 23.906 8.57 1 97.94 93 TYR A C 1
ATOM 783 O O . TYR A 1 93 ? 7.73 23.969 8.188 1 97.94 93 TYR A O 1
ATOM 791 N N . ASP A 1 94 ? 6.082 24.531 9.641 1 91.94 94 ASP A N 1
ATOM 792 C CA . ASP A 1 94 ? 6.98 25.344 10.469 1 91.94 94 ASP A CA 1
ATOM 793 C C . ASP A 1 94 ? 7.609 24.5 11.578 1 91.94 94 ASP A C 1
ATOM 795 O O . ASP A 1 94 ? 6.949 24.156 12.562 1 91.94 94 ASP A O 1
ATOM 799 N N . GLU A 1 95 ? 8.852 24.125 11.469 1 92.44 95 GLU A N 1
ATOM 800 C CA . GLU A 1 95 ? 9.516 23.234 12.398 1 92.44 95 GLU A CA 1
ATOM 801 C C . GLU A 1 95 ? 9.555 23.812 13.812 1 92.44 95 GLU A C 1
ATOM 803 O O . GLU A 1 95 ? 9.695 23.078 14.789 1 92.44 95 GLU A O 1
ATOM 808 N N . ARG A 1 96 ? 9.461 25.188 13.938 1 92.31 96 ARG A N 1
ATOM 809 C CA . ARG A 1 96 ? 9.453 25.828 15.25 1 92.31 96 ARG A CA 1
ATOM 810 C C . ARG A 1 96 ? 8.188 25.484 16.016 1 92.31 96 ARG A C 1
ATOM 812 O O . ARG A 1 96 ? 8.125 25.688 17.234 1 92.31 96 ARG A O 1
ATOM 819 N N . LYS A 1 97 ? 7.266 24.922 15.312 1 94.75 97 LYS A N 1
ATOM 820 C CA . LYS A 1 97 ? 5.988 24.578 15.93 1 94.75 97 LYS A CA 1
ATOM 821 C C . LYS A 1 97 ? 5.934 23.094 16.297 1 94.75 97 LYS A C 1
ATOM 823 O O . LYS A 1 97 ? 4.941 22.625 16.859 1 94.75 97 LYS A O 1
ATOM 828 N N . TRP A 1 98 ? 6.988 22.328 16.047 1 95.19 98 TRP A N 1
ATOM 829 C CA . TRP A 1 98 ? 7.016 20.906 16.344 1 95.19 98 TRP A CA 1
ATOM 830 C C . TRP A 1 98 ? 7.141 20.672 17.844 1 95.19 98 TRP A C 1
ATOM 832 O O . TRP A 1 98 ? 7.613 21.531 18.578 1 95.19 98 TRP A O 1
ATOM 842 N N . GLY A 1 99 ? 6.68 19.516 18.219 1 94.56 99 GLY A N 1
ATOM 843 C CA . GLY A 1 99 ? 6.852 19.109 19.609 1 94.56 99 GLY A CA 1
ATOM 844 C C . GLY A 1 99 ? 5.945 19.875 20.562 1 94.56 99 GLY A C 1
ATOM 845 O O . GLY A 1 99 ? 6.223 19.938 21.766 1 94.56 99 GLY A O 1
ATOM 846 N N . ARG A 1 100 ? 4.871 20.438 20.016 1 95.19 100 ARG A N 1
ATOM 847 C CA . ARG A 1 100 ? 3.994 21.266 20.844 1 95.19 100 ARG A CA 1
ATOM 848 C C . ARG A 1 100 ? 2.594 20.672 20.922 1 95.19 100 ARG A C 1
ATOM 850 O O . ARG A 1 100 ? 1.658 21.312 21.391 1 95.19 100 ARG A O 1
ATOM 857 N N . GLY A 1 101 ? 2.479 19.469 20.375 1 96.75 101 GLY A N 1
ATOM 858 C CA . GLY A 1 101 ? 1.191 18.797 20.453 1 96.75 101 GLY A CA 1
ATOM 859 C C . GLY A 1 101 ? 0.239 19.203 19.344 1 96.75 101 GLY A C 1
ATOM 860 O O . GLY A 1 101 ? -0.883 18.688 19.266 1 96.75 101 GLY A O 1
ATOM 861 N N . ILE A 1 102 ? 0.655 20.078 18.453 1 98.25 102 ILE A N 1
ATOM 862 C CA . ILE A 1 102 ? -0.182 20.578 17.359 1 98.25 102 ILE A CA 1
ATOM 863 C C . ILE A 1 102 ? -0.587 19.438 16.438 1 98.25 102 ILE A C 1
ATOM 865 O O . ILE A 1 102 ? -1.764 19.297 16.109 1 98.25 102 ILE A O 1
ATOM 869 N N . GLY A 1 103 ? 0.337 18.609 16.031 1 98.31 103 GLY A N 1
ATOM 870 C CA . GLY A 1 103 ? 0.053 17.5 15.141 1 98.31 103 GLY A CA 1
ATOM 871 C C . GLY A 1 103 ? -0.966 16.516 15.703 1 98.31 103 GLY A C 1
ATOM 872 O O . GLY A 1 103 ? -1.876 16.094 14.992 1 98.31 103 GLY A O 1
ATOM 873 N N . ARG A 1 104 ? -0.79 16.219 16.969 1 98.25 104 ARG A N 1
ATOM 874 C CA . ARG A 1 104 ? -1.714 15.289 17.609 1 98.25 104 ARG A CA 1
ATOM 875 C C . ARG A 1 104 ? -3.137 15.844 17.594 1 98.25 104 ARG A C 1
ATOM 877 O O . ARG A 1 104 ? -4.078 15.133 17.219 1 98.25 104 ARG A O 1
ATOM 884 N N . GLN A 1 105 ? -3.254 17.062 18.016 1 98.56 105 GLN A N 1
ATOM 885 C CA . GLN A 1 105 ? -4.57 17.688 18.047 1 98.56 105 GLN A CA 1
ATOM 886 C C . GLN A 1 105 ? -5.176 17.766 16.656 1 98.56 105 GLN A C 1
ATOM 888 O O . GLN A 1 105 ? -6.359 17.469 16.469 1 98.56 105 GLN A O 1
ATOM 893 N N . ALA A 1 106 ? -4.398 18.156 15.688 1 98.81 106 ALA A N 1
ATOM 894 C CA . ALA A 1 106 ? -4.867 18.297 14.312 1 98.81 106 ALA A CA 1
ATOM 895 C C . ALA A 1 106 ? -5.348 16.969 13.758 1 98.81 106 ALA A C 1
ATOM 897 O O . ALA A 1 106 ? -6.426 16.891 13.156 1 98.81 106 ALA A O 1
ATOM 898 N N . LEU A 1 107 ? -4.562 15.945 13.953 1 98.81 107 LEU A N 1
ATOM 899 C CA . LEU A 1 107 ? -4.93 14.633 13.43 1 98.81 107 LEU A CA 1
ATOM 900 C C . LEU A 1 107 ? -6.156 14.086 14.148 1 98.81 107 LEU A C 1
ATOM 902 O O . LEU A 1 107 ? -7 13.43 13.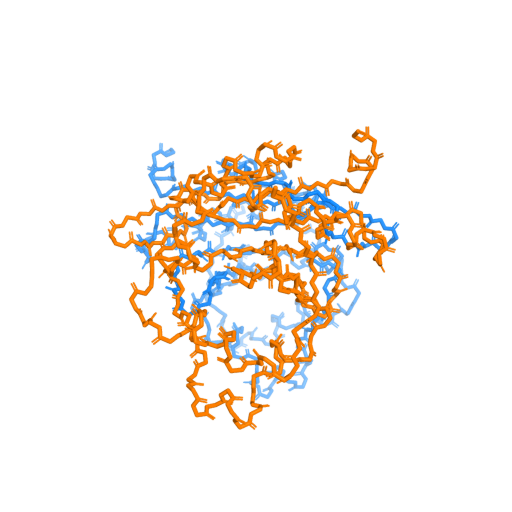531 1 98.81 107 LEU A O 1
ATOM 906 N N . GLU A 1 108 ? -6.211 14.344 15.422 1 98.75 108 GLU A N 1
ATOM 907 C CA . GLU A 1 108 ? -7.395 13.922 16.172 1 98.75 108 GLU A CA 1
ATOM 908 C C . GLU A 1 108 ? -8.656 14.57 15.602 1 98.75 108 GLU A C 1
ATOM 910 O O . GLU A 1 108 ? -9.648 13.891 15.344 1 98.75 108 GLU A O 1
ATOM 915 N N . LEU A 1 109 ? -8.609 15.867 15.422 1 98.75 109 LEU A N 1
ATOM 916 C CA . LEU A 1 109 ? -9.734 16.594 14.836 1 98.75 109 LEU A CA 1
ATOM 917 C C . LEU A 1 109 ? -10.07 16.062 13.453 1 98.75 109 LEU A C 1
ATOM 919 O O . LEU A 1 109 ? -11.242 15.914 13.109 1 98.75 109 LEU A O 1
ATOM 923 N N . TRP A 1 110 ? -9.094 15.75 12.688 1 98.88 110 TRP A N 1
ATOM 924 C CA . TRP A 1 110 ? -9.266 15.312 11.305 1 98.88 110 TRP A CA 1
ATOM 925 C C . TRP A 1 110 ? -9.906 13.93 11.242 1 98.88 110 TRP A C 1
ATOM 927 O O . TRP A 1 110 ? -10.875 13.719 10.508 1 98.88 110 TRP A O 1
ATOM 937 N N . ILE A 1 111 ? -9.406 13.023 12.031 1 98.88 111 ILE A N 1
ATOM 938 C CA . ILE A 1 111 ? -9.953 11.672 12.055 1 98.88 111 ILE A CA 1
ATOM 939 C C . ILE A 1 111 ? -11.398 11.703 12.555 1 98.88 111 ILE A C 1
ATOM 941 O O . ILE A 1 111 ? -12.266 11.016 12.016 1 98.88 111 ILE A O 1
ATOM 945 N N . ASP A 1 112 ? -11.625 12.531 13.562 1 98.56 112 ASP A N 1
ATOM 946 C CA . ASP A 1 112 ? -12.984 12.711 14.055 1 98.56 112 ASP A CA 1
ATOM 947 C C . ASP A 1 112 ? -13.914 13.172 12.93 1 98.56 112 ASP A C 1
ATOM 949 O O . ASP A 1 112 ? -14.977 12.586 12.719 1 98.56 112 ASP A O 1
ATOM 953 N N . GLU A 1 113 ? -13.516 14.172 12.305 1 98.5 113 GLU A N 1
ATOM 954 C CA . GLU A 1 113 ? -14.32 14.719 11.211 1 98.5 113 GLU A CA 1
ATOM 955 C C . GLU A 1 113 ? -14.555 13.68 10.125 1 98.5 113 GLU A C 1
ATOM 957 O O . GLU A 1 113 ? -15.664 13.547 9.609 1 98.5 113 GLU A O 1
ATOM 962 N N . LEU A 1 114 ? -13.555 12.953 9.742 1 98.62 114 LEU A N 1
ATOM 963 C CA . LEU A 1 114 ? -13.656 11.953 8.68 1 98.62 114 LEU A CA 1
ATOM 964 C C . LEU A 1 114 ? -14.648 10.859 9.055 1 98.62 114 LEU A C 1
ATOM 966 O O . LEU A 1 114 ? -15.5 10.477 8.242 1 98.62 114 LEU A O 1
ATOM 970 N N . PHE A 1 115 ? -14.562 10.398 10.258 1 98.56 115 PHE A N 1
ATOM 971 C CA . PHE A 1 115 ? -15.477 9.344 10.68 1 98.56 115 PHE A CA 1
ATOM 972 C C . PHE A 1 115 ? -16.922 9.844 10.68 1 98.56 115 PHE A C 1
ATOM 974 O O . PHE A 1 115 ? -17.859 9.062 10.531 1 98.56 115 PHE A O 1
ATOM 981 N N . GLN A 1 116 ? -17.109 11.094 10.852 1 97.69 116 GLN A N 1
ATOM 982 C CA . GLN A 1 116 ? -18.453 11.664 10.797 1 97.69 116 GLN A CA 1
ATOM 983 C C . GLN A 1 116 ? -18.969 11.758 9.367 1 97.69 116 GLN A C 1
ATOM 985 O O . GLN A 1 116 ? -20.172 11.703 9.117 1 97.69 116 GLN A O 1
ATOM 990 N N . ARG A 1 117 ? -18.062 11.797 8.445 1 96.94 117 ARG A N 1
ATOM 991 C CA . ARG A 1 117 ? -18.406 12.07 7.059 1 96.94 117 ARG A CA 1
ATOM 992 C C . ARG A 1 117 ? -18.5 10.781 6.25 1 96.94 117 ARG A C 1
ATOM 994 O O . ARG A 1 117 ? -19.156 10.727 5.215 1 96.94 117 ARG A O 1
ATOM 1001 N N . ILE A 1 118 ? -17.75 9.812 6.73 1 95.88 118 ILE A N 1
ATOM 1002 C CA . ILE A 1 118 ? -17.672 8.594 5.934 1 95.88 118 ILE A CA 1
ATOM 1003 C C . ILE A 1 118 ? -18.281 7.43 6.707 1 95.88 118 ILE A C 1
ATOM 1005 O O . ILE A 1 118 ? -18.469 7.512 7.922 1 95.88 118 ILE A O 1
ATOM 1009 N N . SER A 1 119 ? -18.484 6.348 6 1 97.31 119 SER A N 1
ATOM 1010 C CA . SER A 1 119 ? -19.078 5.168 6.629 1 97.31 119 SER A CA 1
ATOM 1011 C C . SER A 1 119 ? -18.047 4.047 6.766 1 97.31 119 SER A C 1
ATOM 1013 O O . SER A 1 119 ? -18.375 2.951 7.23 1 97.31 119 SER A O 1
ATOM 1015 N N . LEU A 1 120 ? -16.859 4.27 6.414 1 98.69 120 LEU A N 1
ATOM 1016 C CA . LEU A 1 120 ? -15.828 3.244 6.449 1 98.69 120 LEU A CA 1
ATOM 1017 C C . LEU A 1 120 ? -15.539 2.816 7.883 1 98.69 120 LEU A C 1
ATOM 1019 O O . LEU A 1 120 ? -15.617 3.629 8.805 1 98.69 120 LEU A O 1
ATOM 1023 N N . PRO A 1 121 ? -15.109 1.639 8.086 1 98.81 121 PRO A N 1
ATOM 1024 C CA . PRO A 1 121 ? -14.844 1.131 9.438 1 98.81 121 PRO A CA 1
ATOM 1025 C C . PRO A 1 121 ? -13.43 1.462 9.922 1 98.81 121 PRO A C 1
ATOM 1027 O O . PRO A 1 121 ? -13.102 1.212 11.086 1 98.81 121 PRO A O 1
ATOM 1030 N N . HIS A 1 122 ? -12.617 2.002 9.07 1 98.88 122 HIS A N 1
ATOM 1031 C CA . HIS A 1 122 ? -11.188 2.074 9.352 1 98.88 122 HIS A CA 1
ATOM 1032 C C . HIS A 1 122 ? -10.578 3.352 8.773 1 98.88 122 HIS A C 1
ATOM 1034 O O . HIS A 1 122 ? -10.938 3.775 7.676 1 98.88 122 HIS A O 1
ATOM 1040 N N . VAL A 1 123 ? -9.727 3.967 9.484 1 98.94 123 VAL A N 1
ATOM 1041 C CA . VAL A 1 123 ? -8.844 5.023 9 1 98.94 123 VAL A CA 1
ATOM 1042 C C . VAL A 1 123 ? -7.387 4.648 9.281 1 98.94 123 VAL A C 1
ATOM 1044 O O . VAL A 1 123 ? -7.051 4.23 10.391 1 98.94 123 VAL A O 1
ATOM 1047 N N . GLY A 1 124 ? -6.605 4.738 8.25 1 98.88 124 GLY A N 1
ATOM 1048 C CA . GLY A 1 124 ? -5.211 4.355 8.398 1 98.88 124 GLY A CA 1
ATOM 1049 C C . GLY A 1 124 ? -4.254 5.523 8.266 1 98.88 124 GLY A C 1
ATOM 1050 O O . GLY A 1 124 ? -4.656 6.625 7.895 1 98.88 124 GLY A O 1
ATOM 1051 N N . LEU A 1 125 ? -3.027 5.285 8.531 1 98.88 125 LEU A N 1
ATOM 1052 C CA . LEU A 1 125 ? -1.877 6.176 8.414 1 98.88 125 LEU A CA 1
ATOM 1053 C C . LEU A 1 125 ? -0.604 5.383 8.133 1 98.88 125 LEU A C 1
ATOM 1055 O O . LEU A 1 125 ? -0.288 4.434 8.852 1 98.88 125 LEU A O 1
ATOM 1059 N N . THR A 1 126 ? 0.059 5.742 7.09 1 98.81 126 THR A N 1
ATOM 1060 C CA . THR A 1 126 ? 1.317 5.078 6.766 1 98.81 126 THR A CA 1
ATOM 1061 C C . THR A 1 126 ? 2.494 6.035 6.941 1 98.81 126 THR A C 1
ATOM 1063 O O . THR A 1 126 ? 2.416 7.199 6.547 1 98.81 126 THR A O 1
ATOM 1066 N N . THR A 1 127 ? 3.479 5.645 7.633 1 98.81 127 THR A N 1
ATOM 1067 C CA . THR A 1 127 ? 4.758 6.328 7.773 1 98.81 127 THR A CA 1
ATOM 1068 C C . THR A 1 127 ? 5.914 5.344 7.621 1 98.81 127 THR A C 1
ATOM 1070 O O . THR A 1 127 ? 5.773 4.305 6.977 1 98.81 127 THR A O 1
ATOM 1073 N N . TRP A 1 128 ? 7.098 5.727 8.016 1 98.81 128 TRP A N 1
ATOM 1074 C CA . TRP A 1 128 ? 8.273 4.875 7.906 1 98.81 128 TRP A CA 1
ATOM 1075 C C . TRP A 1 128 ? 9.086 4.898 9.195 1 98.81 128 TRP A C 1
ATOM 1077 O O . TRP A 1 128 ? 8.977 5.844 9.984 1 98.81 128 TRP A O 1
ATOM 1087 N N . SER A 1 129 ? 9.844 3.885 9.391 1 98.88 129 SER A N 1
ATOM 1088 C CA . SER A 1 129 ? 10.461 3.645 10.695 1 98.88 129 SER A CA 1
ATOM 1089 C C . SER A 1 129 ? 11.492 4.715 11.023 1 98.88 129 SER A C 1
ATOM 1091 O O . SER A 1 129 ? 11.922 4.84 12.18 1 98.88 129 SER A O 1
ATOM 1093 N N . GLY A 1 130 ? 11.891 5.496 10.062 1 98.69 130 GLY A N 1
ATOM 1094 C CA . GLY A 1 130 ? 12.781 6.617 10.328 1 98.69 130 GLY A CA 1
ATOM 1095 C C . GLY A 1 130 ? 12.062 7.828 10.891 1 98.69 130 GLY A C 1
ATOM 1096 O O . GLY A 1 130 ? 12.695 8.742 11.43 1 98.69 130 GLY A O 1
ATOM 1097 N N . ASN A 1 131 ? 10.797 7.902 10.711 1 98.56 131 ASN A N 1
ATOM 1098 C CA . ASN A 1 131 ? 10 9.023 11.211 1 98.56 131 ASN A CA 1
ATOM 1099 C C . ASN A 1 131 ? 9.445 8.734 12.602 1 98.56 131 ASN A C 1
ATOM 1101 O O . ASN A 1 131 ? 8.234 8.578 12.766 1 98.56 131 ASN A O 1
ATOM 1105 N N . GLN A 1 132 ? 10.312 8.727 13.539 1 98.19 132 GLN A N 1
ATOM 1106 C CA . GLN A 1 132 ? 9.961 8.359 14.906 1 98.19 132 GLN A CA 1
ATOM 1107 C C . GLN A 1 132 ? 8.922 9.312 15.484 1 98.19 132 GLN A C 1
ATOM 1109 O O . GLN A 1 132 ? 8.07 8.914 16.281 1 98.19 132 GLN A O 1
ATOM 1114 N N . ARG A 1 133 ? 8.992 10.547 15.102 1 97.25 133 ARG A N 1
ATOM 1115 C CA . ARG A 1 133 ? 8.039 11.539 15.602 1 97.25 133 ARG A CA 1
ATOM 1116 C C . ARG A 1 133 ? 6.617 11.18 15.188 1 97.25 133 ARG A C 1
ATOM 1118 O O . ARG A 1 133 ? 5.695 11.242 16 1 97.25 133 ARG A O 1
ATOM 1125 N N . MET A 1 134 ? 6.449 10.805 13.953 1 98.5 134 MET A N 1
ATOM 1126 C CA . MET A 1 134 ? 5.121 10.43 13.477 1 98.5 134 MET A CA 1
ATOM 1127 C C . MET A 1 134 ? 4.645 9.141 14.141 1 98.5 134 MET A C 1
ATOM 1129 O O . MET A 1 134 ? 3.469 9.023 14.492 1 98.5 134 MET A O 1
ATOM 1133 N N . MET A 1 135 ? 5.531 8.195 14.305 1 98.75 135 MET A N 1
ATOM 1134 C CA . MET A 1 135 ? 5.168 6.949 14.984 1 98.75 135 MET A CA 1
ATOM 1135 C C . MET A 1 135 ? 4.711 7.223 16.406 1 98.75 135 MET A C 1
ATOM 1137 O O . MET A 1 135 ? 3.689 6.691 16.859 1 98.75 135 MET A O 1
ATOM 1141 N N . LYS A 1 136 ? 5.469 8.062 17.094 1 98.5 136 LYS A N 1
ATOM 1142 C CA . LYS A 1 136 ? 5.094 8.422 18.453 1 98.5 136 LYS A CA 1
ATOM 1143 C C . LYS A 1 136 ? 3.734 9.117 18.484 1 98.5 136 LYS A C 1
ATOM 1145 O O . LYS A 1 136 ? 2.922 8.875 19.391 1 98.5 136 LYS A O 1
ATOM 1150 N N . LEU A 1 137 ? 3.551 10.023 17.531 1 98.56 137 LEU A N 1
ATOM 1151 C CA . LEU A 1 137 ? 2.268 10.711 17.422 1 98.56 137 LEU A CA 1
ATOM 1152 C C . LEU A 1 137 ? 1.129 9.711 17.25 1 98.56 137 LEU A C 1
ATOM 1154 O O . LEU A 1 137 ? 0.102 9.805 17.922 1 98.56 137 LEU A O 1
ATOM 1158 N N . ALA A 1 138 ? 1.263 8.758 16.359 1 98.69 138 ALA A N 1
ATOM 1159 C CA . ALA A 1 138 ? 0.243 7.746 16.109 1 98.69 138 ALA A CA 1
ATOM 1160 C C . ALA A 1 138 ? -0.051 6.945 17.375 1 98.69 138 ALA A C 1
ATOM 1162 O O . ALA A 1 138 ? -1.214 6.711 17.719 1 98.69 138 ALA A O 1
ATOM 1163 N N . ASP A 1 139 ? 0.998 6.586 18.078 1 98.5 139 ASP A N 1
ATOM 1164 C CA . ASP A 1 139 ? 0.853 5.84 19.312 1 98.5 139 ASP A CA 1
ATOM 1165 C C . ASP A 1 139 ? 0.082 6.652 20.359 1 98.5 139 ASP A C 1
ATOM 1167 O O . ASP A 1 139 ? -0.833 6.137 21 1 98.5 139 ASP A O 1
ATOM 1171 N N . ARG A 1 140 ? 0.466 7.871 20.453 1 97.69 140 ARG A N 1
ATOM 1172 C CA . ARG A 1 140 ? -0.162 8.742 21.438 1 97.69 140 ARG A CA 1
ATOM 1173 C C . ARG A 1 140 ? -1.641 8.945 21.125 1 97.69 140 ARG A C 1
ATOM 1175 O O . ARG A 1 140 ? -2.453 9.125 22.047 1 97.69 140 ARG A O 1
ATOM 1182 N N . LEU A 1 141 ? -1.945 8.906 19.906 1 97.69 141 LEU A N 1
ATOM 1183 C CA . LEU A 1 141 ? -3.326 9.094 19.469 1 97.69 141 LEU A CA 1
ATOM 1184 C C . LEU A 1 141 ? -4.133 7.812 19.672 1 97.69 141 LEU A C 1
ATOM 1186 O O . LEU A 1 141 ? -5.348 7.805 19.469 1 97.69 141 LEU A O 1
ATOM 1190 N N . GLY A 1 142 ? -3.439 6.727 20.016 1 97.5 142 GLY A N 1
ATOM 1191 C CA . GLY A 1 142 ? -4.121 5.465 20.266 1 97.5 142 GLY A CA 1
ATOM 1192 C C . GLY A 1 142 ? -4.316 4.633 19.016 1 97.5 142 GLY A C 1
ATOM 1193 O O . GLY A 1 142 ? -5.094 3.676 19 1 97.5 142 GLY A O 1
ATOM 1194 N N . LEU A 1 143 ? -3.742 5.051 17.891 1 98.75 143 LEU A N 1
ATOM 1195 C CA . LEU A 1 143 ? -3.775 4.184 16.719 1 98.75 143 LEU A CA 1
ATOM 1196 C C . LEU A 1 143 ? -2.996 2.898 16.969 1 98.75 143 LEU A C 1
ATOM 1198 O O . LEU A 1 143 ? -2.045 2.887 17.75 1 98.75 143 LEU A O 1
ATOM 1202 N N . LYS A 1 144 ? -3.396 1.878 16.312 1 98.81 144 LYS A N 1
ATOM 1203 C CA . LYS A 1 144 ? -2.703 0.598 16.422 1 98.81 144 LYS A CA 1
ATOM 1204 C C . LYS A 1 144 ? -1.712 0.408 15.281 1 98.81 144 LYS A C 1
ATOM 1206 O O . LYS A 1 144 ? -2.021 0.716 14.125 1 98.81 144 LYS A O 1
ATOM 1211 N N . CYS A 1 145 ? -0.525 -0.031 15.594 1 98.94 145 CYS A N 1
ATOM 1212 C CA . CYS A 1 145 ? 0.389 -0.46 14.547 1 98.94 145 CYS A CA 1
ATOM 1213 C C . CYS A 1 145 ? -0.101 -1.744 13.883 1 98.94 145 CYS A C 1
ATOM 1215 O O . CYS A 1 145 ? -0.052 -2.816 14.492 1 98.94 145 CYS A O 1
ATOM 1217 N N . GLU A 1 146 ? -0.496 -1.615 12.719 1 98.94 146 GLU A N 1
ATOM 1218 C CA . GLU A 1 146 ? -1.121 -2.738 12.031 1 98.94 146 GLU A CA 1
ATOM 1219 C C . GLU A 1 146 ? -0.121 -3.457 11.133 1 98.94 146 GLU A C 1
ATOM 1221 O O . GLU A 1 146 ? -0.405 -4.543 10.625 1 98.94 146 GLU A O 1
ATOM 1226 N N . GLY A 1 147 ? 1.037 -2.816 10.945 1 98.88 147 GLY A N 1
ATOM 1227 C CA . GLY A 1 147 ? 2.031 -3.488 10.125 1 98.88 147 GLY A CA 1
ATOM 1228 C C . GLY A 1 147 ? 3.373 -2.779 10.117 1 98.88 147 GLY A C 1
ATOM 1229 O O . GLY A 1 147 ? 3.434 -1.554 10.234 1 98.88 147 GLY A O 1
ATOM 1230 N N . ARG A 1 148 ? 4.379 -3.484 10 1 98.88 148 ARG A N 1
ATOM 1231 C CA . ARG A 1 148 ? 5.754 -3.07 9.742 1 98.88 148 ARG A CA 1
ATOM 1232 C C . ARG A 1 148 ? 6.375 -3.9 8.625 1 98.88 148 ARG A C 1
ATOM 1234 O O . ARG A 1 148 ? 6.863 -5.008 8.867 1 98.88 148 ARG A O 1
ATOM 1241 N N . ILE A 1 149 ? 6.32 -3.428 7.434 1 98.94 149 ILE A N 1
ATOM 1242 C CA . ILE A 1 149 ? 6.934 -4.09 6.289 1 98.94 149 ILE A CA 1
ATOM 1243 C C . ILE A 1 149 ? 8.43 -3.783 6.254 1 98.94 149 ILE A C 1
ATOM 1245 O O . ILE A 1 149 ? 8.828 -2.639 6.027 1 98.94 149 ILE A O 1
ATOM 1249 N N . ARG A 1 150 ? 9.195 -4.762 6.371 1 98.94 150 ARG A N 1
ATOM 1250 C CA . ARG A 1 150 ? 10.602 -4.598 6.719 1 98.94 150 ARG A CA 1
ATOM 1251 C C . ARG A 1 150 ? 11.43 -4.219 5.496 1 98.94 150 ARG A C 1
ATOM 1253 O O . ARG A 1 150 ? 11.266 -4.805 4.422 1 98.94 150 ARG A O 1
ATOM 1260 N N . LYS A 1 151 ? 12.289 -3.201 5.652 1 98.88 1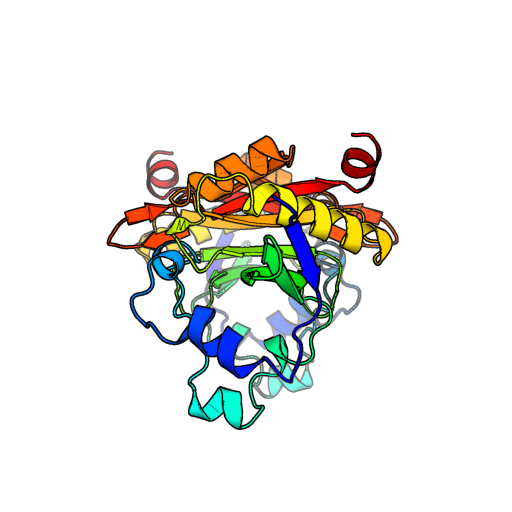51 LYS A N 1
ATOM 1261 C CA . LYS A 1 151 ? 13.367 -2.834 4.738 1 98.88 151 LYS A CA 1
ATOM 1262 C C . LYS A 1 151 ? 12.828 -2.562 3.336 1 98.88 151 LYS A C 1
ATOM 1264 O O . LYS A 1 151 ? 13.398 -3.029 2.348 1 98.88 151 LYS A O 1
ATOM 1269 N N . VAL A 1 152 ? 11.766 -1.755 3.184 1 98.88 152 VAL A N 1
ATOM 1270 C CA . VAL A 1 152 ? 11.188 -1.501 1.864 1 98.88 152 VAL A CA 1
ATOM 1271 C C . VAL A 1 152 ? 11.289 -0.013 1.535 1 98.88 152 VAL A C 1
ATOM 1273 O O . VAL A 1 152 ? 10.836 0.425 0.474 1 98.88 152 VAL A O 1
ATOM 1276 N N . ARG A 1 153 ? 11.828 0.746 2.404 1 98.81 153 ARG A N 1
ATOM 1277 C CA . ARG A 1 153 ? 12.07 2.168 2.182 1 98.81 153 ARG A CA 1
ATOM 1278 C C . ARG A 1 153 ? 13.562 2.484 2.256 1 98.81 153 ARG A C 1
ATOM 1280 O O . ARG A 1 153 ? 14.219 2.174 3.252 1 98.81 153 ARG A O 1
ATOM 1287 N N . TYR A 1 154 ? 14.086 3.115 1.15 1 98.38 154 TYR A N 1
ATOM 1288 C CA . TYR A 1 154 ? 15.523 3.375 1.055 1 98.38 154 TYR A CA 1
ATOM 1289 C C . TYR A 1 154 ? 15.805 4.871 1.044 1 98.38 154 TYR A C 1
ATOM 1291 O O . TYR A 1 154 ? 15.422 5.574 0.104 1 98.38 154 TYR A O 1
ATOM 1299 N N . TRP A 1 155 ? 16.453 5.305 2.043 1 97.75 155 TRP A N 1
ATOM 1300 C CA . TRP A 1 155 ? 16.766 6.719 2.197 1 97.75 155 TRP A CA 1
ATOM 1301 C C . TRP A 1 155 ? 18.156 6.91 2.795 1 97.75 155 TRP A C 1
ATOM 1303 O O . TRP A 1 155 ? 18.469 6.32 3.828 1 97.75 155 TRP A O 1
ATOM 1313 N N . GLN A 1 156 ? 19 7.656 2.047 1 96.88 156 GLN A N 1
ATOM 1314 C CA . GLN A 1 156 ? 20.344 7.965 2.482 1 96.88 156 GLN A CA 1
ATOM 1315 C C . GLN A 1 156 ? 21.141 6.691 2.779 1 96.88 156 GLN A C 1
ATOM 1317 O O . GLN A 1 156 ? 21.719 6.551 3.855 1 96.88 156 GLN A O 1
ATOM 1322 N N . ASN A 1 157 ? 21.016 5.73 1.943 1 97.44 157 ASN A N 1
ATOM 1323 C CA . ASN A 1 157 ? 21.797 4.492 1.913 1 97.44 157 ASN A CA 1
ATOM 1324 C C . ASN A 1 157 ? 21.391 3.549 3.041 1 97.44 157 ASN A C 1
ATOM 1326 O O . ASN A 1 157 ? 22.188 2.723 3.482 1 97.44 157 ASN A O 1
ATOM 1330 N N . THR A 1 158 ? 20.188 3.787 3.461 1 98.31 158 THR A N 1
ATOM 1331 C CA . THR A 1 158 ? 19.703 2.953 4.551 1 98.31 158 THR A CA 1
ATOM 1332 C C . THR A 1 158 ? 18.281 2.473 4.273 1 98.31 158 THR A C 1
ATOM 1334 O O . THR A 1 158 ? 17.438 3.244 3.803 1 98.31 158 THR A O 1
ATOM 1337 N N . TYR A 1 159 ? 18.047 1.186 4.594 1 98.69 159 TYR A N 1
ATOM 1338 C CA . TYR A 1 159 ? 16.703 0.646 4.484 1 98.69 159 TYR A CA 1
ATOM 1339 C C . TYR A 1 159 ? 15.922 0.848 5.777 1 98.69 159 TYR A C 1
ATOM 1341 O O . TYR A 1 159 ? 16.453 0.634 6.871 1 98.69 159 TYR A O 1
ATOM 1349 N N . TYR A 1 160 ? 14.734 1.266 5.582 1 98.88 160 TYR A N 1
ATOM 1350 C CA . TYR A 1 160 ? 13.766 1.426 6.66 1 98.88 160 TYR A CA 1
ATOM 1351 C C . TYR A 1 160 ? 12.5 0.621 6.383 1 98.88 160 TYR A C 1
ATOM 1353 O O . TYR A 1 160 ? 12.328 0.077 5.285 1 98.88 160 TYR A O 1
ATOM 1361 N N . ASP A 1 161 ? 11.703 0.496 7.379 1 98.94 161 ASP A N 1
ATOM 1362 C CA . ASP A 1 161 ? 10.43 -0.202 7.254 1 98.94 161 ASP A CA 1
ATOM 1363 C C . ASP A 1 161 ? 9.312 0.764 6.867 1 98.94 161 ASP A C 1
ATOM 1365 O O . ASP A 1 161 ? 9.336 1.935 7.25 1 98.94 161 ASP A O 1
ATOM 1369 N N . SER A 1 162 ? 8.367 0.327 6.027 1 98.94 162 SER A N 1
ATOM 1370 C CA . SER A 1 162 ? 7.066 0.982 5.98 1 98.94 162 SER A CA 1
ATOM 1371 C C . SER A 1 162 ? 6.219 0.616 7.191 1 98.94 162 SER A C 1
ATOM 1373 O O . SER A 1 162 ? 6.086 -0.562 7.531 1 98.94 162 SER A O 1
ATOM 1375 N N . VAL A 1 163 ? 5.73 1.545 7.879 1 98.94 163 VAL A N 1
ATOM 1376 C CA . VAL A 1 163 ? 4.973 1.317 9.102 1 98.94 163 VAL A CA 1
ATOM 1377 C C . VAL A 1 163 ? 3.529 1.779 8.914 1 98.94 163 VAL A C 1
ATOM 1379 O O . VAL A 1 163 ? 3.285 2.922 8.516 1 98.94 163 VAL A O 1
ATOM 1382 N N . LYS A 1 164 ? 2.607 0.877 9.172 1 98.94 164 LYS A N 1
ATOM 1383 C CA . LYS A 1 164 ? 1.189 1.152 8.969 1 98.94 164 LYS A CA 1
ATOM 1384 C C . LYS A 1 164 ? 0.435 1.168 10.297 1 98.94 164 LYS A C 1
ATOM 1386 O O . LYS A 1 164 ? 0.529 0.222 11.078 1 98.94 164 LYS A O 1
ATOM 1391 N N . TYR A 1 165 ? -0.222 2.256 10.523 1 98.94 165 TYR A N 1
ATOM 1392 C CA . TYR A 1 165 ? -1.116 2.398 11.664 1 98.94 165 TYR A CA 1
ATOM 1393 C C . TYR A 1 165 ? -2.572 2.447 11.219 1 98.94 165 TYR A C 1
ATOM 1395 O O . TYR A 1 165 ? -2.857 2.674 10.039 1 98.94 165 TYR A O 1
ATOM 1403 N N . GLY A 1 166 ? -3.471 2.195 12.164 1 98.88 166 GLY A N 1
ATOM 1404 C CA . GLY A 1 166 ? -4.891 2.348 11.883 1 98.88 166 GLY A CA 1
ATOM 1405 C C . GLY A 1 166 ? -5.75 2.352 13.133 1 98.88 166 GLY A C 1
ATOM 1406 O O . GLY A 1 166 ? -5.266 2.061 14.227 1 98.88 166 GLY A O 1
ATOM 1407 N N . VAL A 1 167 ? -6.953 2.76 12.969 1 98.94 167 VAL A N 1
ATOM 1408 C CA . VAL A 1 167 ? -7.957 2.723 14.031 1 98.94 167 VAL A CA 1
ATOM 1409 C C . VAL A 1 167 ? -9.32 2.369 13.438 1 98.94 167 VAL A C 1
ATOM 1411 O O . VAL A 1 167 ? -9.672 2.832 12.344 1 98.94 167 VAL A O 1
ATOM 1414 N N . LEU A 1 168 ? -10 1.503 14.117 1 98.88 168 LEU A N 1
ATOM 1415 C CA . LEU A 1 168 ? -11.367 1.183 13.719 1 98.88 168 LEU A CA 1
ATOM 1416 C C . LEU A 1 168 ? -12.344 2.229 14.242 1 98.88 168 LEU A C 1
ATOM 1418 O O . LEU A 1 168 ? -12.141 2.797 15.312 1 98.88 168 LEU A O 1
ATOM 1422 N N . ARG A 1 169 ? -13.375 2.445 13.484 1 98.56 169 ARG A N 1
ATOM 1423 C CA . ARG A 1 169 ? -14.43 3.377 13.875 1 98.56 169 ARG A CA 1
ATOM 1424 C C . ARG A 1 169 ? -14.891 3.115 15.297 1 98.56 169 ARG A C 1
ATOM 1426 O O . ARG A 1 169 ? -14.992 4.043 16.109 1 98.56 169 ARG A O 1
ATOM 1433 N N . GLU A 1 170 ? -15.172 1.847 15.609 1 98.25 170 GLU A N 1
ATOM 1434 C CA . GLU A 1 170 ? -15.68 1.492 16.938 1 98.25 170 GLU A CA 1
ATOM 1435 C C . GLU A 1 170 ? -14.664 1.82 18.016 1 98.25 170 GLU A C 1
ATOM 1437 O O . GLU A 1 170 ? -15.031 2.273 19.109 1 98.25 170 GLU A O 1
ATOM 1442 N N . GLU A 1 171 ? -13.438 1.592 17.766 1 98.44 171 GLU A N 1
ATOM 1443 C CA . GLU A 1 171 ? -12.383 1.938 18.719 1 98.44 171 GLU A CA 1
ATOM 1444 C C . GLU A 1 171 ? -12.32 3.445 18.938 1 98.44 171 GLU A C 1
ATOM 1446 O O . GLU A 1 171 ? -12.148 3.898 20.078 1 98.44 171 GLU A O 1
ATOM 1451 N N . TRP A 1 172 ? -12.453 4.199 17.844 1 98.19 172 TRP A N 1
ATOM 1452 C CA . TRP A 1 172 ? -12.336 5.652 17.891 1 98.19 172 TRP A CA 1
ATOM 1453 C C . TRP A 1 172 ? -13.508 6.27 18.641 1 98.19 172 TRP A C 1
ATOM 1455 O O . TRP A 1 172 ? -13.32 7.164 19.469 1 98.19 172 TRP A O 1
ATOM 1465 N N . GLU A 1 173 ? -14.625 5.77 18.469 1 96.12 173 GLU A N 1
ATOM 1466 C CA . GLU A 1 173 ? -15.844 6.32 19.047 1 96.12 173 GLU A CA 1
ATOM 1467 C C . GLU A 1 173 ? -15.969 5.93 20.516 1 96.12 173 GLU A C 1
ATOM 1469 O O . GLU A 1 173 ? -16.719 6.57 21.281 1 96.12 173 GLU A O 1
ATOM 1474 N N . ASN A 1 174 ? -15.281 4.922 20.953 1 94.5 174 ASN A N 1
ATOM 1475 C CA . ASN A 1 174 ? -15.375 4.457 22.328 1 94.5 174 ASN A CA 1
ATOM 1476 C C . ASN A 1 174 ? -14.211 4.969 23.172 1 94.5 174 ASN A C 1
ATOM 1478 O O . ASN A 1 174 ? -14.031 4.547 24.328 1 94.5 174 ASN A O 1
ATOM 1482 N N . ARG A 1 175 ? -13.445 5.824 22.734 1 88.81 175 ARG A N 1
ATOM 1483 C CA . ARG A 1 175 ? -12.32 6.379 23.484 1 88.81 175 ARG A CA 1
ATOM 1484 C C . ARG A 1 175 ? -12.797 7.273 24.625 1 88.81 175 ARG A C 1
ATOM 1486 O O . ARG A 1 175 ? -13.883 7.855 24.547 1 88.81 175 ARG A O 1
ATOM 1493 N N . MET B 1 1 ? 5.805 -35.719 -9.008 1 90.44 1 MET B N 1
ATOM 1494 C CA . MET B 1 1 ? 5.309 -34.375 -9.367 1 90.44 1 MET B CA 1
ATOM 1495 C C . MET B 1 1 ? 6.457 -33.375 -9.484 1 90.44 1 MET B C 1
ATOM 1497 O O . MET B 1 1 ? 7.215 -33.188 -8.531 1 90.44 1 MET B O 1
ATOM 1501 N N . VAL B 1 2 ? 6.73 -32.938 -10.766 1 96.25 2 VAL B N 1
ATOM 1502 C CA . VAL B 1 2 ? 7.809 -31.984 -11 1 96.25 2 VAL B CA 1
ATOM 1503 C C . VAL B 1 2 ? 7.223 -30.609 -11.305 1 96.25 2 VAL B C 1
ATOM 1505 O O . VAL B 1 2 ? 6.465 -30.453 -12.266 1 96.25 2 VAL B O 1
ATOM 1508 N N . VAL B 1 3 ? 7.559 -29.609 -10.484 1 98.38 3 VAL B N 1
ATOM 1509 C CA . VAL B 1 3 ? 7.113 -28.234 -10.688 1 98.38 3 VAL B CA 1
ATOM 1510 C C . VAL B 1 3 ? 8.242 -27.406 -11.297 1 98.38 3 VAL B C 1
ATOM 1512 O O . VAL B 1 3 ? 9.375 -27.453 -10.82 1 98.38 3 VAL B O 1
ATOM 1515 N N . GLU B 1 4 ? 7.945 -26.719 -12.391 1 98.5 4 GLU B N 1
ATOM 1516 C CA . GLU B 1 4 ? 8.914 -25.875 -13.078 1 98.5 4 GLU B CA 1
ATOM 1517 C C . GLU B 1 4 ? 8.32 -24.5 -13.398 1 98.5 4 GLU B C 1
ATOM 1519 O O . GLU B 1 4 ? 7.105 -24.375 -13.562 1 98.5 4 GLU B O 1
ATOM 1524 N N . LEU B 1 5 ? 9.195 -23.578 -13.43 1 98.31 5 LEU B N 1
ATOM 1525 C CA . LEU B 1 5 ? 8.82 -22.234 -13.883 1 98.31 5 LEU B CA 1
ATOM 1526 C C . LEU B 1 5 ? 9.484 -21.906 -15.211 1 98.31 5 LEU B C 1
ATOM 1528 O O . LEU B 1 5 ? 10.703 -22.047 -15.344 1 98.31 5 LEU B O 1
ATOM 1532 N N . LYS B 1 6 ? 8.68 -21.438 -16.156 1 96.94 6 LYS B N 1
ATOM 1533 C CA . LYS B 1 6 ? 9.219 -21.047 -17.453 1 96.94 6 LYS B CA 1
ATOM 1534 C C . LYS B 1 6 ? 8.508 -19.812 -18 1 96.94 6 LYS B C 1
ATOM 1536 O O . LYS B 1 6 ? 7.355 -19.547 -17.641 1 96.94 6 LYS B O 1
ATOM 1541 N N . LYS B 1 7 ? 9.234 -19.125 -18.828 1 95.75 7 LYS B N 1
ATOM 1542 C CA . LYS B 1 7 ? 8.547 -18.094 -19.594 1 95.75 7 LYS B CA 1
ATOM 1543 C C . LYS B 1 7 ? 7.469 -18.688 -20.5 1 95.75 7 LYS B C 1
ATOM 1545 O O . LYS B 1 7 ? 7.586 -19.844 -20.922 1 95.75 7 LYS B O 1
ATOM 1550 N N . LEU B 1 8 ? 6.504 -17.891 -20.719 1 95.06 8 LEU B N 1
ATOM 1551 C CA . LEU B 1 8 ? 5.445 -18.359 -21.609 1 95.06 8 LEU B CA 1
ATOM 1552 C C . LEU B 1 8 ? 5.984 -18.594 -23.016 1 95.06 8 LEU B C 1
ATOM 1554 O O . LEU B 1 8 ? 6.613 -17.719 -23.609 1 95.06 8 LEU B O 1
ATOM 1558 N N . ASP B 1 9 ? 5.824 -19.797 -23.5 1 91.19 9 ASP B N 1
ATOM 1559 C CA . ASP B 1 9 ? 6.133 -20.109 -24.891 1 91.19 9 ASP B CA 1
ATOM 1560 C C . ASP B 1 9 ? 5.082 -19.516 -25.828 1 91.19 9 ASP B C 1
ATOM 1562 O O . ASP B 1 9 ? 3.91 -19.906 -25.781 1 91.19 9 ASP B O 1
ATOM 1566 N N . MET B 1 10 ? 5.5 -18.672 -26.703 1 91.38 10 MET B N 1
ATOM 1567 C CA . MET B 1 10 ? 4.574 -17.969 -27.594 1 91.38 10 MET B CA 1
ATOM 1568 C C . MET B 1 10 ? 3.793 -18.938 -28.453 1 91.38 10 MET B C 1
ATOM 1570 O O . MET B 1 10 ? 2.641 -18.688 -28.812 1 91.38 10 MET B O 1
ATOM 1574 N N . ASN B 1 11 ? 4.375 -20.031 -28.703 1 92.81 11 ASN B N 1
ATOM 1575 C CA . ASN B 1 11 ? 3.689 -21.047 -29.5 1 92.81 11 ASN B CA 1
ATOM 1576 C C . ASN B 1 11 ? 2.525 -21.656 -28.719 1 92.81 11 ASN B C 1
ATOM 1578 O O . ASN B 1 11 ? 1.639 -22.281 -29.328 1 92.81 11 ASN B O 1
ATOM 1582 N N . HIS B 1 12 ? 2.553 -21.516 -27.453 1 93.44 12 HIS B N 1
ATOM 1583 C CA . HIS B 1 12 ? 1.507 -22.094 -26.625 1 93.44 12 HIS B CA 1
ATOM 1584 C C . HIS B 1 12 ? 0.743 -21.031 -25.844 1 93.44 12 HIS B C 1
ATOM 1586 O O . HIS B 1 12 ? 0.084 -21.328 -24.844 1 93.44 12 HIS B O 1
ATOM 1592 N N . SER B 1 13 ? 0.83 -19.812 -26.312 1 95.06 13 SER B N 1
ATOM 1593 C CA . SER B 1 13 ? 0.264 -18.672 -25.578 1 95.06 13 SER B CA 1
ATOM 1594 C C . SER B 1 13 ? -1.258 -18.766 -25.531 1 95.06 13 SER B C 1
ATOM 1596 O O . SER B 1 13 ? -1.87 -18.406 -24.516 1 95.06 13 SER B O 1
ATOM 1598 N N . LEU B 1 14 ? -1.845 -19.234 -26.594 1 95.5 14 LEU B N 1
ATOM 1599 C CA . LEU B 1 14 ? -3.301 -19.312 -26.609 1 95.5 14 LEU B CA 1
ATOM 1600 C C . LEU B 1 14 ? -3.797 -20.375 -25.641 1 95.5 14 LEU B C 1
ATOM 1602 O O . LEU B 1 14 ? -4.848 -20.219 -25.016 1 95.5 14 LEU B O 1
ATOM 1606 N N . GLU B 1 15 ? -3.076 -21.484 -25.562 1 96.56 15 GLU B N 1
ATOM 1607 C CA . GLU B 1 15 ? -3.41 -22.516 -24.594 1 96.56 15 GLU B CA 1
ATOM 1608 C C . GLU B 1 15 ? -3.387 -21.953 -23.172 1 96.56 15 GLU B C 1
ATOM 1610 O O . GLU B 1 15 ? -4.23 -22.312 -22.344 1 96.56 15 GLU B O 1
ATOM 1615 N N . PHE B 1 16 ? -2.479 -21.172 -22.969 1 96.56 16 PHE B N 1
ATOM 1616 C CA . PHE B 1 16 ? -2.408 -20.531 -21.656 1 96.56 16 PHE B CA 1
ATOM 1617 C C . PHE B 1 16 ? -3.613 -19.625 -21.438 1 96.56 16 PHE B C 1
ATOM 1619 O O . PHE B 1 16 ? -4.234 -19.672 -20.375 1 96.56 16 PHE B O 1
ATOM 1626 N N . TRP B 1 17 ? -3.895 -18.797 -22.391 1 97.44 17 TRP B N 1
ATOM 1627 C CA . TRP B 1 17 ? -5.066 -17.938 -22.281 1 97.44 17 TRP B CA 1
ATOM 1628 C C . TRP B 1 17 ? -6.312 -18.75 -21.953 1 97.44 17 TRP B C 1
ATOM 1630 O O . TRP B 1 17 ? -7.109 -18.375 -21.094 1 97.44 17 TRP B O 1
ATOM 1640 N N . GLU B 1 18 ? -6.461 -19.875 -22.656 1 97.75 18 GLU B N 1
ATOM 1641 C CA . GLU B 1 18 ? -7.617 -20.734 -22.438 1 97.75 18 GLU B CA 1
ATOM 1642 C C . GLU B 1 18 ? -7.66 -21.234 -20.984 1 97.75 18 GLU B C 1
ATOM 1644 O O . GLU B 1 18 ? -8.711 -21.203 -20.344 1 97.75 18 GLU B O 1
ATOM 1649 N N . LEU B 1 19 ? -6.566 -21.656 -20.547 1 97.44 19 LEU B N 1
ATOM 1650 C CA . LEU B 1 19 ? -6.441 -22.172 -19.188 1 97.44 19 LEU B CA 1
ATOM 1651 C C . LEU B 1 19 ? -6.781 -21.109 -18.156 1 97.44 19 LEU B C 1
ATOM 1653 O O . LEU B 1 19 ? -7.574 -21.344 -17.25 1 97.44 19 LEU B O 1
ATOM 1657 N N . ALA B 1 20 ? -6.258 -19.938 -18.328 1 97.06 20 ALA B N 1
ATOM 1658 C CA . ALA B 1 20 ? -6.262 -18.906 -17.297 1 97.06 20 ALA B CA 1
ATOM 1659 C C . ALA B 1 20 ? -7.523 -18.062 -17.375 1 97.06 20 ALA B C 1
ATOM 1661 O O . ALA B 1 20 ? -8.117 -17.719 -16.359 1 97.06 20 ALA B O 1
ATOM 1662 N N . PHE B 1 21 ? -8 -17.766 -18.641 1 97.06 21 PHE B N 1
ATOM 1663 C CA . PHE B 1 21 ? -8.875 -16.594 -18.734 1 97.06 21 PHE B CA 1
ATOM 1664 C C . PHE B 1 21 ? -10.148 -16.938 -19.5 1 97.06 21 PHE B C 1
ATOM 1666 O O . PHE B 1 21 ? -11.078 -16.125 -19.547 1 97.06 21 PHE B O 1
ATOM 1673 N N . SER B 1 22 ? -10.234 -18.047 -20.031 1 96.88 22 SER B N 1
ATOM 1674 C CA . SER B 1 22 ? -11.352 -18.344 -20.922 1 96.88 22 SER B CA 1
ATOM 1675 C C . SER B 1 22 ? -12.664 -18.422 -20.156 1 96.88 22 SER B C 1
ATOM 1677 O O . SER B 1 22 ? -13.727 -18.141 -20.703 1 96.88 22 SER B O 1
ATOM 1679 N N . ASP B 1 23 ? -12.609 -18.875 -18.906 1 96.38 23 ASP B N 1
ATOM 1680 C CA . ASP B 1 23 ? -13.812 -19.016 -18.078 1 96.38 23 ASP B CA 1
ATOM 1681 C C . ASP B 1 23 ? -13.977 -17.812 -17.156 1 96.38 23 ASP B C 1
ATOM 1683 O O . ASP B 1 23 ? -13.25 -17.672 -16.172 1 96.38 23 ASP B O 1
ATOM 1687 N N . PRO B 1 24 ? -14.938 -16.984 -17.422 1 93.56 24 PRO B N 1
ATOM 1688 C CA . PRO B 1 24 ? -15.133 -15.805 -16.578 1 93.56 24 PRO B CA 1
ATOM 1689 C C . PRO B 1 24 ? -15.633 -16.156 -15.188 1 93.56 24 PRO B C 1
ATOM 1691 O O . PRO B 1 24 ? -15.625 -15.297 -14.297 1 93.56 24 PRO B O 1
ATOM 1694 N N . LYS B 1 25 ? -15.992 -17.375 -14.961 1 94.5 25 LYS B N 1
ATOM 1695 C CA . LYS B 1 25 ? -16.484 -17.797 -13.656 1 94.5 25 LYS B CA 1
ATOM 1696 C C . LYS B 1 25 ? -15.523 -18.766 -12.992 1 94.5 25 LYS B C 1
ATOM 1698 O O . LYS B 1 25 ? -15.906 -19.516 -12.078 1 94.5 25 LYS B O 1
ATOM 1703 N N . ALA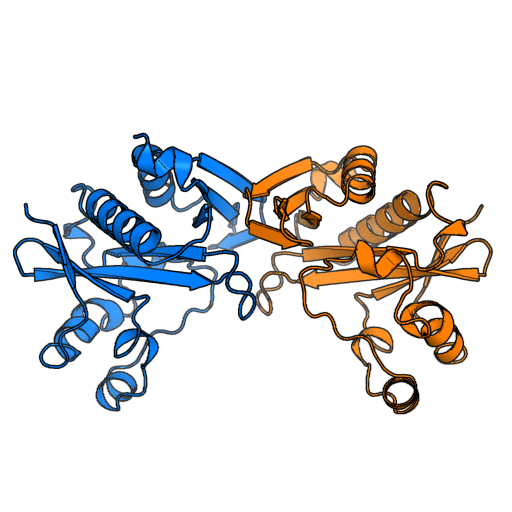 B 1 26 ? -14.32 -18.781 -13.516 1 96.25 26 ALA B N 1
ATOM 1704 C CA . ALA B 1 26 ? -13.32 -19.688 -12.945 1 96.25 26 ALA B CA 1
ATOM 1705 C C . ALA B 1 26 ? -13.172 -19.469 -11.445 1 96.25 26 ALA B C 1
ATOM 1707 O O . ALA B 1 26 ? -13.188 -18.328 -10.969 1 96.25 26 ALA B O 1
ATOM 1708 N N . GLU B 1 27 ? -12.93 -20.484 -10.625 1 96.94 27 GLU B N 1
ATOM 1709 C CA . GLU B 1 27 ? -12.938 -20.438 -9.172 1 96.94 27 GLU B CA 1
ATOM 1710 C C . GLU B 1 27 ? -11.797 -19.578 -8.633 1 96.94 27 GLU B C 1
ATOM 1712 O O . GLU B 1 27 ? -11.953 -18.875 -7.633 1 96.94 27 GLU B O 1
ATOM 1717 N N . TRP B 1 28 ? -10.672 -19.672 -9.234 1 97.12 28 TRP B N 1
ATOM 1718 C CA . TRP B 1 28 ? -9.508 -18.938 -8.742 1 97.12 28 TRP B CA 1
ATOM 1719 C C . TRP B 1 28 ? -9.797 -17.438 -8.664 1 97.12 28 TRP B C 1
ATOM 1721 O O . TRP B 1 28 ? -9.203 -16.734 -7.848 1 97.12 28 TRP B O 1
ATOM 1731 N N . ARG B 1 29 ? -10.672 -16.906 -9.484 1 96.25 29 ARG B N 1
ATOM 1732 C CA . ARG B 1 29 ? -11 -15.492 -9.508 1 96.25 29 ARG B CA 1
ATOM 1733 C C . ARG B 1 29 ? -11.633 -15.047 -8.195 1 96.25 29 ARG B C 1
ATOM 1735 O O . ARG B 1 29 ? -11.516 -13.891 -7.805 1 96.25 29 ARG B O 1
ATOM 1742 N N . ASN B 1 30 ? -12.227 -15.977 -7.5 1 96.25 30 ASN B N 1
ATOM 1743 C CA . ASN B 1 30 ? -12.875 -15.672 -6.227 1 96.25 30 ASN B CA 1
ATOM 1744 C C . ASN B 1 30 ? -11.852 -15.414 -5.129 1 96.25 30 ASN B C 1
ATOM 1746 O O . ASN B 1 30 ? -12.188 -14.898 -4.062 1 96.25 30 ASN B O 1
ATOM 1750 N N . TRP B 1 31 ? -10.617 -15.703 -5.445 1 96.81 31 TRP B N 1
ATOM 1751 C CA . TRP B 1 31 ? -9.602 -15.602 -4.402 1 96.81 31 TRP B CA 1
ATOM 1752 C C . TRP B 1 31 ? -8.523 -14.594 -4.789 1 96.81 31 TRP B C 1
ATOM 1754 O O . TRP B 1 31 ? -7.738 -14.164 -3.945 1 96.81 31 TRP B O 1
ATOM 1764 N N . ASN B 1 32 ? -8.508 -14.25 -6.047 1 96.75 32 ASN B N 1
ATOM 1765 C CA . ASN B 1 32 ? -7.512 -13.312 -6.57 1 96.75 32 ASN B CA 1
ATOM 1766 C C . ASN B 1 32 ? -7.969 -11.867 -6.418 1 96.75 32 ASN B C 1
ATOM 1768 O O . ASN B 1 32 ? -8.164 -11.164 -7.41 1 96.75 32 ASN B O 1
ATOM 1772 N N . GLY B 1 33 ? -8.109 -11.438 -5.137 1 96.62 33 GLY B N 1
ATOM 1773 C CA . GLY B 1 33 ? -8.555 -10.07 -4.879 1 96.62 33 GLY B CA 1
ATOM 1774 C C . GLY B 1 33 ? -9.891 -9.75 -5.516 1 96.62 33 GLY B C 1
ATOM 1775 O O . GLY B 1 33 ? -9.992 -8.82 -6.316 1 96.62 33 GLY B O 1
ATOM 1776 N N . PRO B 1 34 ? -10.836 -10.469 -5.137 1 96.5 34 PRO B N 1
ATOM 1777 C CA . PRO B 1 34 ? -12.125 -10.344 -5.832 1 96.5 34 PRO B CA 1
ATOM 1778 C C . PRO B 1 34 ? -12.789 -8.992 -5.609 1 96.5 34 PRO B C 1
ATOM 1780 O O . PRO B 1 34 ? -13.742 -8.648 -6.312 1 96.5 34 PRO B O 1
ATOM 1783 N N . TYR B 1 35 ? -12.281 -8.219 -4.715 1 96.44 35 TYR B N 1
ATOM 1784 C CA . TYR B 1 35 ? -12.82 -6.891 -4.438 1 96.44 35 TYR B CA 1
ATOM 1785 C C . TYR B 1 35 ? -12.25 -5.859 -5.398 1 96.44 35 TYR B C 1
ATOM 1787 O O . TYR B 1 35 ? -12.711 -4.719 -5.441 1 96.44 35 TYR B O 1
ATOM 1795 N N . PHE B 1 36 ? -11.305 -6.281 -6.109 1 94.12 36 PHE B N 1
ATOM 1796 C CA . PHE B 1 36 ? -10.797 -5.414 -7.168 1 94.12 36 PHE B CA 1
ATOM 1797 C C . PHE B 1 36 ? -11.594 -5.609 -8.453 1 94.12 36 PHE B C 1
ATOM 1799 O O . PHE B 1 36 ? -12.164 -6.68 -8.688 1 94.12 36 PHE B O 1
ATOM 1806 N N . ASP B 1 37 ? -11.758 -4.617 -9.211 1 86.31 37 ASP B N 1
ATOM 1807 C CA . ASP B 1 37 ? -12.375 -4.742 -10.531 1 86.31 37 ASP B CA 1
ATOM 1808 C C . ASP B 1 37 ? -11.352 -5.199 -11.57 1 86.31 37 ASP B C 1
ATOM 1810 O O . ASP B 1 37 ? -11.062 -4.477 -12.523 1 86.31 37 ASP B O 1
ATOM 1814 N N . ASN B 1 38 ? -10.914 -6.426 -11.297 1 86 38 ASN B N 1
ATOM 1815 C CA . ASN B 1 38 ? -9.875 -6.934 -12.18 1 86 38 ASN B CA 1
ATOM 1816 C C . ASN B 1 38 ? -10.406 -7.223 -13.578 1 86 38 ASN B C 1
ATOM 1818 O O . ASN B 1 38 ? -11.516 -7.75 -13.727 1 86 38 ASN B O 1
ATOM 1822 N N . HIS B 1 39 ? -9.609 -6.758 -14.492 1 87.12 39 HIS B N 1
ATOM 1823 C CA . HIS B 1 39 ? -9.875 -7.078 -15.891 1 87.12 39 HIS B CA 1
ATOM 1824 C C . HIS B 1 39 ? -8.883 -8.109 -16.422 1 87.12 39 HIS B C 1
ATOM 1826 O O . HIS B 1 39 ? -7.684 -8.008 -16.172 1 87.12 39 HIS B O 1
ATOM 1832 N N . TYR B 1 40 ? -9.477 -9.133 -17.062 1 92.75 40 TYR B N 1
ATOM 1833 C CA . TYR B 1 40 ? -8.625 -10.141 -17.688 1 92.75 40 TYR B CA 1
ATOM 1834 C C . TYR B 1 40 ? -8.711 -10.07 -19.203 1 92.75 40 TYR B C 1
ATOM 1836 O O . TYR B 1 40 ? -9.727 -9.641 -19.75 1 92.75 40 TYR B O 1
ATOM 1844 N N . PRO B 1 41 ? -7.656 -10.492 -19.781 1 94.44 41 PRO B N 1
ATOM 1845 C CA . PRO B 1 41 ? -7.613 -10.32 -21.234 1 94.44 41 PRO B CA 1
ATOM 1846 C C . PRO B 1 41 ? -8.68 -11.141 -21.953 1 94.44 41 PRO B C 1
ATOM 1848 O O . PRO B 1 41 ? -8.922 -12.297 -21.609 1 94.44 41 PRO B O 1
ATOM 1851 N N . THR B 1 42 ? -9.25 -10.523 -22.969 1 95.19 42 THR B N 1
ATOM 1852 C CA . THR B 1 42 ? -10.094 -11.273 -23.891 1 95.19 42 THR B CA 1
ATOM 1853 C C . THR B 1 42 ? -9.242 -12.07 -24.875 1 95.19 42 THR B C 1
ATOM 1855 O O . THR B 1 42 ? -8.055 -11.781 -25.062 1 95.19 42 THR B O 1
ATOM 1858 N N . ARG B 1 43 ? -9.969 -13.023 -25.453 1 95.25 43 ARG B N 1
ATOM 1859 C CA . ARG B 1 43 ? -9.258 -13.789 -26.469 1 95.25 43 ARG B CA 1
ATOM 1860 C C . ARG B 1 43 ? -8.75 -12.875 -27.578 1 95.25 43 ARG B C 1
ATOM 1862 O O . ARG B 1 43 ? -7.613 -13.016 -28.031 1 95.25 43 ARG B O 1
ATOM 1869 N N . LYS B 1 44 ? -9.609 -11.961 -28.047 1 95.69 44 LYS B N 1
ATOM 1870 C CA . LYS B 1 44 ? -9.281 -11.031 -29.125 1 95.69 44 LYS B CA 1
ATOM 1871 C C . LYS B 1 44 ? -8.047 -10.211 -28.781 1 95.69 44 LYS B C 1
ATOM 1873 O O . LYS B 1 44 ? -7.113 -10.109 -29.578 1 95.69 44 LYS B O 1
ATOM 1878 N N . ASP B 1 45 ? -8 -9.633 -27.562 1 94.69 45 ASP B N 1
ATOM 1879 C CA . ASP B 1 45 ? -6.871 -8.812 -27.141 1 94.69 45 ASP B CA 1
ATOM 1880 C C . ASP B 1 45 ? -5.605 -9.648 -27 1 94.69 45 ASP B C 1
ATOM 1882 O O . ASP B 1 45 ? -4.508 -9.188 -27.328 1 94.69 45 ASP B O 1
ATOM 1886 N N . TRP B 1 46 ? -5.789 -10.906 -26.562 1 95.25 46 TRP B N 1
ATOM 1887 C CA . TRP B 1 46 ? -4.656 -11.812 -26.391 1 95.25 46 TRP B CA 1
ATOM 1888 C C . TRP B 1 46 ? -4.008 -12.148 -27.719 1 95.25 46 TRP B C 1
ATOM 1890 O O . TRP B 1 46 ? -2.791 -12.023 -27.875 1 95.25 46 TRP B O 1
ATOM 1900 N N . VAL B 1 47 ? -4.801 -12.445 -28.641 1 92.38 47 VAL B N 1
ATOM 1901 C CA . VAL B 1 47 ? -4.32 -12.844 -29.953 1 92.38 47 VAL B CA 1
ATOM 1902 C C . VAL B 1 47 ? -3.68 -11.641 -30.656 1 92.38 47 VAL B C 1
ATOM 1904 O O . VAL B 1 47 ? -2.701 -11.797 -31.391 1 92.38 47 VAL B O 1
ATOM 1907 N N . ALA B 1 48 ? -4.188 -10.469 -30.344 1 92.44 48 ALA B N 1
ATOM 1908 C CA . ALA B 1 48 ? -3.674 -9.25 -30.969 1 92.44 48 ALA B CA 1
ATOM 1909 C C . ALA B 1 48 ? -2.344 -8.836 -30.344 1 92.44 48 ALA B C 1
ATOM 1911 O O . ALA B 1 48 ? -1.699 -7.891 -30.797 1 92.44 48 ALA B O 1
ATOM 1912 N N . GLY B 1 49 ? -1.944 -9.555 -29.344 1 87.31 49 GLY B N 1
ATOM 1913 C CA . GLY B 1 49 ? -0.663 -9.281 -28.719 1 87.31 49 GLY B CA 1
ATOM 1914 C C . GLY B 1 49 ? -0.683 -8.047 -27.828 1 87.31 49 GLY B C 1
ATOM 1915 O O . GLY B 1 49 ? 0.357 -7.426 -27.594 1 87.31 49 GLY B O 1
ATOM 1916 N N . ARG B 1 50 ? -1.758 -7.672 -27.312 1 84.19 50 ARG B N 1
ATOM 1917 C CA . ARG B 1 50 ? -1.909 -6.434 -26.562 1 84.19 50 ARG B CA 1
ATOM 1918 C C . ARG B 1 50 ? -1.571 -6.648 -25.078 1 84.19 50 ARG B C 1
ATOM 1920 O O . ARG B 1 50 ? -1.432 -5.688 -24.328 1 84.19 50 ARG B O 1
ATOM 1927 N N . GLU B 1 51 ? -1.431 -7.934 -24.75 1 86.25 51 GLU B N 1
ATOM 1928 C CA . GLU B 1 51 ? -1.237 -8.266 -23.328 1 86.25 51 GLU B CA 1
ATOM 1929 C C . GLU B 1 51 ? 0.235 -8.523 -23.031 1 86.25 51 GLU B C 1
ATOM 1931 O O . GLU B 1 51 ? 0.602 -9.617 -22.594 1 86.25 51 GLU B O 1
ATOM 1936 N N . LEU B 1 52 ? 0.988 -7.504 -23.094 1 81.62 52 LEU B N 1
ATOM 1937 C CA . LEU B 1 52 ? 2.443 -7.574 -23 1 81.62 52 LEU B CA 1
ATOM 1938 C C . LEU B 1 52 ? 2.879 -8.008 -21.609 1 81.62 52 LEU B C 1
ATOM 1940 O O . LEU B 1 52 ? 3.914 -8.664 -21.453 1 81.62 52 LEU B O 1
ATOM 1944 N N . ASP B 1 53 ? 2.064 -7.738 -20.609 1 83.19 53 ASP B N 1
ATOM 1945 C CA . ASP B 1 53 ? 2.381 -8.117 -19.234 1 83.19 53 ASP B CA 1
ATOM 1946 C C . ASP B 1 53 ? 2.521 -9.633 -19.094 1 83.19 53 ASP B C 1
ATOM 1948 O O . ASP B 1 53 ? 3.291 -10.117 -18.266 1 83.19 53 ASP B O 1
ATOM 1952 N N . TYR B 1 54 ? 1.876 -10.328 -19.891 1 84.56 54 TYR B N 1
ATOM 1953 C CA . TYR B 1 54 ? 1.943 -11.781 -19.859 1 84.56 54 TYR B CA 1
ATOM 1954 C C . TYR B 1 54 ? 2.928 -12.312 -20.891 1 84.56 54 TYR B C 1
ATOM 1956 O O . TYR B 1 54 ? 3.625 -13.297 -20.656 1 84.56 54 TYR B O 1
ATOM 1964 N N . LEU B 1 55 ? 3.043 -11.633 -21.953 1 85.81 55 LEU B N 1
ATOM 1965 C CA . LEU B 1 55 ? 3.727 -12.18 -23.125 1 85.81 55 LEU B CA 1
ATOM 1966 C C . LEU B 1 55 ? 5.199 -11.789 -23.125 1 85.81 55 LEU B C 1
ATOM 1968 O O . LEU B 1 55 ? 6.043 -12.516 -23.656 1 85.81 55 LEU B O 1
ATOM 1972 N N . GLU B 1 56 ? 5.566 -10.703 -22.578 1 86.5 56 GLU B N 1
ATOM 1973 C CA . GLU B 1 56 ? 6.926 -10.172 -22.594 1 86.5 56 GLU B CA 1
ATOM 1974 C C . GLU B 1 56 ? 7.305 -9.562 -21.25 1 86.5 56 GLU B C 1
ATOM 1976 O O . GLU B 1 56 ? 7.719 -8.406 -21.188 1 86.5 56 GLU B O 1
ATOM 1981 N N . ASN B 1 57 ? 7.172 -10.273 -20.25 1 90.56 57 ASN B N 1
ATOM 1982 C CA . ASN B 1 57 ? 7.457 -9.773 -18.906 1 90.56 57 ASN B CA 1
ATOM 1983 C C . ASN B 1 57 ? 8.344 -10.734 -18.125 1 90.56 57 ASN B C 1
ATOM 1985 O O . ASN B 1 57 ? 7.938 -11.852 -17.812 1 90.56 57 ASN B O 1
ATOM 1989 N N . ASP B 1 58 ? 9.477 -10.242 -17.797 1 92.75 58 ASP B N 1
ATOM 1990 C CA . ASP B 1 58 ? 10.445 -11.086 -17.094 1 92.75 58 ASP B CA 1
ATOM 1991 C C . ASP B 1 58 ? 10.062 -11.25 -15.617 1 92.75 58 ASP B C 1
ATOM 1993 O O . ASP B 1 58 ? 10.68 -12.031 -14.891 1 92.75 58 ASP B O 1
ATOM 1997 N N . MET B 1 59 ? 9.047 -10.539 -15.25 1 97 59 MET B N 1
ATOM 1998 C CA . MET B 1 59 ? 8.578 -10.625 -13.867 1 97 59 MET B CA 1
ATOM 1999 C C . MET B 1 59 ? 7.391 -11.578 -13.75 1 97 59 MET B C 1
ATOM 2001 O O . MET B 1 59 ? 6.625 -11.508 -12.789 1 97 59 MET B O 1
ATOM 2005 N N . ARG B 1 60 ? 7.246 -12.383 -14.773 1 97.5 60 ARG B N 1
ATOM 2006 C CA . ARG B 1 60 ? 6.199 -13.398 -14.781 1 97.5 60 ARG B CA 1
ATOM 2007 C C . ARG B 1 60 ? 6.719 -14.711 -15.359 1 97.5 60 ARG B C 1
ATOM 2009 O O . ARG B 1 60 ? 7.488 -14.711 -16.328 1 97.5 60 ARG B O 1
ATOM 2016 N N . LYS B 1 61 ? 6.242 -15.828 -14.812 1 97.88 61 LYS B N 1
ATOM 2017 C CA . LYS B 1 61 ? 6.52 -17.172 -15.344 1 97.88 61 LYS B CA 1
ATOM 2018 C C . LYS B 1 61 ? 5.293 -18.062 -15.227 1 97.88 61 LYS B C 1
ATOM 2020 O O . LYS B 1 61 ? 4.387 -17.797 -14.438 1 97.88 61 LYS B O 1
ATOM 2025 N N . ILE B 1 62 ? 5.336 -19.047 -16.031 1 97.69 62 ILE B N 1
ATOM 2026 C CA . ILE B 1 62 ? 4.27 -20.031 -16.031 1 97.69 62 ILE B CA 1
ATOM 2027 C C . ILE B 1 62 ? 4.688 -21.234 -15.195 1 97.69 62 ILE B C 1
ATOM 2029 O O . ILE B 1 62 ? 5.844 -21.672 -15.242 1 97.69 62 ILE B O 1
ATOM 2033 N N . ILE B 1 63 ? 3.727 -21.719 -14.438 1 98.25 63 ILE B N 1
ATOM 2034 C CA . ILE B 1 63 ? 3.951 -22.922 -13.641 1 98.25 63 ILE B CA 1
ATOM 2035 C C . ILE B 1 63 ? 3.609 -24.156 -14.469 1 98.25 63 ILE B C 1
ATOM 2037 O O . ILE B 1 63 ? 2.479 -24.297 -14.938 1 98.25 63 ILE B O 1
ATOM 2041 N N . TYR B 1 64 ? 4.598 -25.031 -14.617 1 97.75 64 TYR B N 1
ATOM 2042 C CA . TYR B 1 64 ? 4.402 -26.344 -15.227 1 97.75 64 TYR B CA 1
ATOM 2043 C C . TYR B 1 64 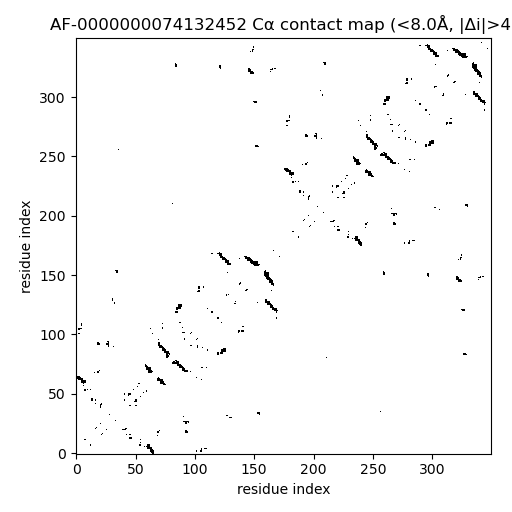? 4.48 -27.453 -14.18 1 97.75 64 TYR B C 1
ATOM 2045 O O . TYR B 1 64 ? 5.352 -27.422 -13.312 1 97.75 64 TYR B O 1
ATOM 2053 N N . VAL B 1 65 ? 3.533 -28.344 -14.266 1 97.94 65 VAL B N 1
ATOM 2054 C CA . VAL B 1 65 ? 3.59 -29.594 -13.492 1 97.94 65 VAL B CA 1
ATOM 2055 C C . VAL B 1 65 ? 3.619 -30.781 -14.445 1 97.94 65 VAL B C 1
ATOM 2057 O O . VAL B 1 65 ? 2.674 -31 -15.203 1 97.94 65 VAL B O 1
ATOM 2060 N N . ASP B 1 66 ? 4.715 -31.438 -14.422 1 97.25 66 ASP B N 1
ATOM 2061 C CA . ASP B 1 66 ? 4.891 -32.594 -15.312 1 97.25 66 ASP B CA 1
ATOM 2062 C C . ASP B 1 66 ? 4.621 -32.188 -16.766 1 97.25 66 ASP B C 1
ATOM 2064 O O . ASP B 1 66 ? 3.912 -32.906 -17.484 1 97.25 66 ASP B O 1
ATOM 2068 N N . GLY B 1 67 ? 5.043 -31.016 -17.047 1 95.44 67 GLY B N 1
ATOM 2069 C CA . GLY B 1 67 ? 5.02 -30.562 -18.438 1 95.44 67 GLY B CA 1
ATOM 2070 C C . GLY B 1 67 ? 3.729 -29.859 -18.812 1 95.44 67 GLY B C 1
ATOM 2071 O O . GLY B 1 67 ? 3.594 -29.359 -19.922 1 95.44 67 GLY B O 1
ATOM 2072 N N . GLU B 1 68 ? 2.789 -29.797 -17.906 1 96 68 GLU B N 1
ATOM 2073 C CA . GLU B 1 68 ? 1.506 -29.156 -18.172 1 96 68 GLU B CA 1
ATOM 2074 C C . GLU B 1 68 ? 1.409 -27.812 -17.484 1 96 68 GLU B C 1
ATOM 2076 O O . GLU B 1 68 ? 1.789 -27.672 -16.312 1 96 68 GLU B O 1
ATOM 2081 N N . MET B 1 69 ? 0.855 -26.844 -18.219 1 97.19 69 MET B N 1
ATOM 2082 C CA . MET B 1 69 ? 0.635 -25.531 -17.594 1 97.19 69 MET B CA 1
ATOM 2083 C C . MET B 1 69 ? -0.501 -25.594 -16.578 1 97.19 69 MET B C 1
ATOM 2085 O O . MET B 1 69 ? -1.558 -26.172 -16.859 1 97.19 69 MET B O 1
ATOM 2089 N N . VAL B 1 70 ? -0.275 -24.938 -15.414 1 97.94 70 VAL B N 1
ATOM 2090 C CA . VAL B 1 70 ? -1.346 -25.016 -14.422 1 97.94 70 VAL B CA 1
ATOM 2091 C C . VAL B 1 70 ? -1.57 -23.656 -13.781 1 97.94 70 VAL B C 1
ATOM 2093 O O . VAL B 1 70 ? -2.604 -23.422 -13.148 1 97.94 70 VAL B O 1
ATOM 2096 N N . GLY B 1 71 ? -0.575 -22.75 -13.859 1 97.62 71 GLY B N 1
ATOM 2097 C CA . GLY B 1 71 ? -0.662 -21.484 -13.164 1 97.62 71 GLY B CA 1
ATOM 2098 C C . GLY B 1 71 ? 0.432 -20.516 -13.555 1 97.62 71 GLY B C 1
ATOM 2099 O O . GLY B 1 71 ? 1.116 -20.719 -14.562 1 97.62 71 GLY B O 1
ATOM 2100 N N . SER B 1 72 ? 0.541 -19.438 -12.781 1 97.88 72 SER B N 1
ATOM 2101 C CA . SER B 1 72 ? 1.581 -18.453 -13.023 1 97.88 72 SER B CA 1
ATOM 2102 C C . SER B 1 72 ? 2.039 -17.797 -11.727 1 97.88 72 SER B C 1
ATOM 2104 O O . SER B 1 72 ? 1.312 -17.812 -10.734 1 97.88 72 SER B O 1
ATOM 2106 N N . VAL B 1 73 ? 3.268 -17.344 -11.75 1 98.44 73 VAL B N 1
ATOM 2107 C CA . VAL B 1 73 ? 3.826 -16.469 -10.719 1 98.44 73 VAL B CA 1
ATOM 2108 C C . VAL B 1 73 ? 4.164 -15.109 -11.312 1 98.44 73 VAL B C 1
ATOM 2110 O O . VAL B 1 73 ? 4.395 -14.992 -12.523 1 98.44 73 VAL B O 1
ATOM 2113 N N . SER B 1 74 ? 4.102 -14.125 -10.508 1 98.19 74 SER B N 1
ATOM 2114 C CA . SER B 1 74 ? 4.406 -12.766 -10.938 1 98.19 74 SER B CA 1
ATOM 2115 C C . SER B 1 74 ? 5.156 -12 -9.852 1 98.19 74 SER B C 1
ATOM 2117 O O . SER B 1 74 ? 5.223 -12.445 -8.703 1 98.19 74 SER B O 1
ATOM 2119 N N . ALA B 1 75 ? 5.809 -10.938 -10.25 1 98.44 75 ALA B N 1
ATOM 2120 C CA . ALA B 1 75 ? 6.414 -9.969 -9.344 1 98.44 75 ALA B CA 1
ATOM 2121 C C . ALA B 1 75 ? 6.203 -8.539 -9.852 1 98.44 75 ALA B C 1
ATOM 2123 O O . ALA B 1 75 ? 6.07 -8.312 -11.055 1 98.44 75 ALA B O 1
ATOM 2124 N N . TYR B 1 76 ? 6.074 -7.633 -8.977 1 97.75 76 TYR B N 1
ATOM 2125 C CA . TYR B 1 76 ? 5.906 -6.223 -9.312 1 97.75 76 TYR B CA 1
ATOM 2126 C C . TYR B 1 76 ? 6.414 -5.328 -8.188 1 97.75 76 TYR B C 1
ATOM 2128 O O . TYR B 1 76 ? 6.5 -5.758 -7.039 1 97.75 76 TYR B O 1
ATOM 2136 N N . TYR B 1 77 ? 6.711 -4.168 -8.539 1 97.81 77 TYR B N 1
ATOM 2137 C CA . TYR B 1 77 ? 7.148 -3.197 -7.543 1 97.81 77 TYR B CA 1
ATOM 2138 C C . TYR B 1 77 ? 5.969 -2.404 -7 1 97.81 77 TYR B C 1
ATOM 2140 O O . TYR B 1 77 ? 5.348 -1.623 -7.73 1 97.81 77 TYR B O 1
ATOM 2148 N N . ASP B 1 78 ? 5.715 -2.58 -5.719 1 97.38 78 ASP B N 1
ATOM 2149 C CA . ASP B 1 78 ? 4.582 -1.932 -5.062 1 97.38 78 ASP B CA 1
ATOM 2150 C C . ASP B 1 78 ? 4.773 -0.418 -5.008 1 97.38 78 ASP B C 1
ATOM 2152 O O . ASP B 1 78 ? 3.801 0.333 -4.926 1 97.38 78 ASP B O 1
ATOM 2156 N N . ASP B 1 79 ? 6.031 0.016 -5.098 1 96.88 79 ASP B N 1
ATOM 2157 C CA . ASP B 1 79 ? 6.312 1.445 -5 1 96.88 79 ASP B CA 1
ATOM 2158 C C . ASP B 1 79 ? 6.641 2.035 -6.367 1 96.88 79 ASP B C 1
ATOM 2160 O O . ASP B 1 79 ? 7.273 3.092 -6.461 1 96.88 79 ASP B O 1
ATOM 2164 N N . GLY B 1 80 ? 6.281 1.288 -7.438 1 94.81 80 GLY B N 1
ATOM 2165 C CA . GLY B 1 80 ? 6.375 1.793 -8.797 1 94.81 80 GLY B CA 1
ATOM 2166 C C . GLY B 1 80 ? 7.809 1.966 -9.273 1 94.81 80 GLY B C 1
ATOM 2167 O O . GLY B 1 80 ? 8.609 1.034 -9.188 1 94.81 80 GLY B O 1
ATOM 2168 N N . TYR B 1 81 ? 8.078 3.182 -9.711 1 95.19 81 TYR B N 1
ATOM 2169 C CA . TYR B 1 81 ? 9.344 3.441 -10.375 1 95.19 81 TYR B CA 1
ATOM 2170 C C . TYR B 1 81 ? 10.5 3.426 -9.383 1 95.19 81 TYR B C 1
ATOM 2172 O O . TYR B 1 81 ? 11.664 3.391 -9.773 1 95.19 81 TYR B O 1
ATOM 2180 N N . LEU B 1 82 ? 10.219 3.473 -8.117 1 95.75 82 LEU B N 1
ATOM 2181 C CA . LEU B 1 82 ? 11.281 3.443 -7.121 1 95.75 82 LEU B CA 1
ATOM 2182 C C . LEU B 1 82 ? 11.984 2.09 -7.117 1 95.75 82 LEU B C 1
ATOM 2184 O O . LEU B 1 82 ? 13.188 2.014 -6.859 1 95.75 82 LEU B O 1
ATOM 2188 N N . GLU B 1 83 ? 11.188 0.979 -7.367 1 97 83 GLU B N 1
ATOM 2189 C CA . GLU B 1 83 ? 11.695 -0.384 -7.488 1 97 83 GLU B CA 1
ATOM 2190 C C . GLU B 1 83 ? 12.461 -0.802 -6.234 1 97 83 GLU B C 1
ATOM 2192 O O . GLU B 1 83 ? 13.555 -1.368 -6.328 1 97 83 GLU B O 1
ATOM 2197 N N . ARG B 1 84 ? 11.828 -0.483 -5.047 1 97.88 84 ARG B N 1
ATOM 2198 C CA . ARG B 1 84 ? 12.477 -0.829 -3.785 1 97.88 84 ARG B CA 1
ATOM 2199 C C . ARG B 1 84 ? 11.617 -1.801 -2.982 1 97.88 84 ARG B C 1
ATOM 2201 O O . ARG B 1 84 ? 12.078 -2.365 -1.987 1 97.88 84 ARG B O 1
ATOM 2208 N N . TRP B 1 85 ? 10.414 -1.989 -3.391 1 98.69 85 TRP B N 1
ATOM 2209 C CA . TRP B 1 85 ? 9.453 -2.826 -2.686 1 98.69 85 TRP B CA 1
ATOM 2210 C C . TRP B 1 85 ? 8.836 -3.857 -3.625 1 98.69 85 TRP B C 1
ATOM 2212 O O . TRP B 1 85 ? 7.816 -3.59 -4.27 1 98.69 85 TRP B O 1
ATOM 2222 N N . LEU B 1 86 ? 9.445 -5.051 -3.625 1 98.81 86 LEU B N 1
ATOM 2223 C CA . LEU B 1 86 ? 9.023 -6.094 -4.555 1 98.81 86 LEU B CA 1
ATOM 2224 C C . LEU B 1 86 ? 7.984 -7.008 -3.914 1 98.81 86 LEU B C 1
ATOM 2226 O O . LEU B 1 86 ? 8.156 -7.453 -2.777 1 98.81 86 LEU B O 1
ATOM 2230 N N . GLU B 1 87 ? 6.902 -7.254 -4.625 1 98.88 87 GLU B N 1
ATOM 2231 C CA . GLU B 1 87 ? 5.832 -8.172 -4.246 1 98.88 87 GLU B C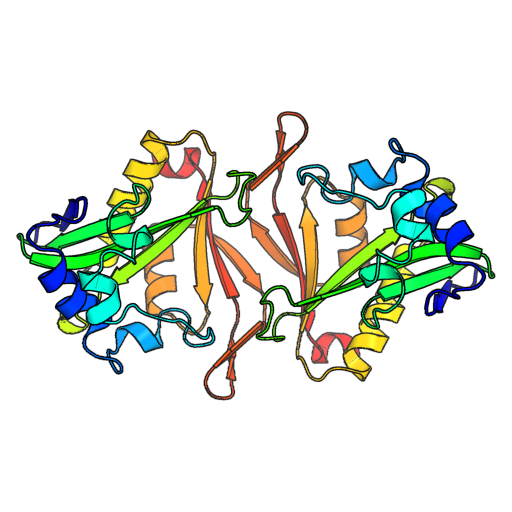A 1
ATOM 2232 C C . GLU B 1 87 ? 5.703 -9.312 -5.25 1 98.88 87 GLU B C 1
ATOM 2234 O O . GLU B 1 87 ? 5.926 -9.117 -6.449 1 98.88 87 GLU B O 1
ATOM 2239 N N . VAL B 1 88 ? 5.328 -10.422 -4.719 1 98.88 88 VAL B N 1
ATOM 2240 C CA . VAL B 1 88 ? 5.125 -11.562 -5.602 1 98.88 88 VAL B CA 1
ATOM 2241 C C . VAL B 1 88 ? 3.658 -11.984 -5.582 1 98.88 88 VAL B C 1
ATOM 2243 O O . VAL B 1 88 ? 2.926 -11.656 -4.645 1 98.88 88 VAL B O 1
ATOM 2246 N N . GLY B 1 89 ? 3.273 -12.641 -6.605 1 98.31 89 GLY B N 1
ATOM 2247 C CA . GLY B 1 89 ? 1.946 -13.219 -6.742 1 98.31 89 GLY B CA 1
ATOM 2248 C C . GLY B 1 89 ? 1.969 -14.648 -7.27 1 98.31 89 GLY B C 1
ATOM 2249 O O . GLY B 1 89 ? 2.982 -15.102 -7.805 1 98.31 89 GLY B O 1
ATOM 2250 N N . LEU B 1 90 ? 0.836 -15.273 -7.121 1 98.31 90 LEU B N 1
ATOM 2251 C CA . LEU B 1 90 ? 0.643 -16.672 -7.504 1 98.31 90 LEU B CA 1
ATOM 2252 C C . LEU B 1 90 ? -0.812 -16.938 -7.875 1 98.31 90 LEU B C 1
ATOM 2254 O O . LEU B 1 90 ? -1.728 -16.453 -7.199 1 98.31 90 LEU B O 1
ATOM 2258 N N . ALA B 1 91 ? -0.952 -17.609 -8.922 1 97.75 91 ALA B N 1
ATOM 2259 C CA . ALA B 1 91 ? -2.268 -18.125 -9.273 1 97.75 91 ALA B CA 1
ATOM 2260 C C . ALA B 1 91 ? -2.16 -19.547 -9.836 1 97.75 91 ALA B C 1
ATOM 2262 O O . ALA B 1 91 ? -1.314 -19.828 -10.688 1 97.75 91 ALA B O 1
ATOM 2263 N N . ILE B 1 92 ? -2.902 -20.422 -9.328 1 98.44 92 ILE B N 1
ATOM 2264 C CA . ILE B 1 92 ? -3.15 -21.719 -9.914 1 98.44 92 ILE B CA 1
ATOM 2265 C C . ILE B 1 92 ? -4.551 -21.766 -10.516 1 98.44 92 ILE B C 1
ATOM 2267 O O . ILE B 1 92 ? -5.547 -21.672 -9.797 1 98.44 92 ILE B O 1
ATOM 2271 N N . TYR B 1 93 ? -4.637 -21.984 -11.773 1 98 93 TYR B N 1
ATOM 2272 C CA . TYR B 1 93 ? -5.883 -21.719 -12.484 1 98 93 TYR B CA 1
ATOM 2273 C C . TYR B 1 93 ? -6.793 -22.953 -12.453 1 98 93 TYR B C 1
ATOM 2275 O O . TYR B 1 93 ? -8.023 -22.812 -12.461 1 98 93 TYR B O 1
ATOM 2283 N N . ASP B 1 94 ? -6.168 -24.109 -12.406 1 91.88 94 ASP B N 1
ATOM 2284 C CA . ASP B 1 94 ? -6.938 -25.344 -12.336 1 91.88 94 ASP B CA 1
ATOM 2285 C C . ASP B 1 94 ? -7.199 -25.75 -10.883 1 91.88 94 ASP B C 1
ATOM 2287 O O . ASP B 1 94 ? -6.301 -26.234 -10.195 1 91.88 94 ASP B O 1
ATOM 2291 N N . GLU B 1 95 ? -8.375 -25.578 -10.383 1 92.44 95 GLU B N 1
ATOM 2292 C CA . GLU B 1 95 ? -8.703 -25.828 -8.977 1 92.44 95 GLU B CA 1
ATOM 2293 C C . GLU B 1 95 ? -8.477 -27.281 -8.602 1 92.44 95 GLU B C 1
ATOM 2295 O O . GLU B 1 95 ? -8.312 -27.609 -7.422 1 92.44 95 GLU B O 1
ATOM 2300 N N . ARG B 1 96 ? -8.523 -28.219 -9.602 1 92.44 96 ARG B N 1
ATOM 2301 C CA . ARG B 1 96 ? -8.297 -29.625 -9.344 1 92.44 96 ARG B CA 1
ATOM 2302 C C . ARG B 1 96 ? -6.859 -29.891 -8.914 1 92.44 96 ARG B C 1
ATOM 2304 O O . ARG B 1 96 ? -6.543 -30.953 -8.375 1 92.44 96 ARG B O 1
ATOM 2311 N N . LYS B 1 97 ? -6.059 -28.891 -9.109 1 94.81 97 LYS B N 1
ATOM 2312 C CA . LYS B 1 97 ? -4.641 -29.016 -8.781 1 94.81 97 LYS B CA 1
ATOM 2313 C C . LYS B 1 97 ? -4.332 -28.375 -7.426 1 94.81 97 LYS B C 1
ATOM 2315 O O . LYS B 1 97 ? -3.193 -28.422 -6.961 1 94.81 97 LYS B O 1
ATOM 2320 N N . TRP B 1 98 ? -5.316 -27.828 -6.738 1 95.25 98 TRP B N 1
ATOM 2321 C CA . TRP B 1 98 ? -5.113 -27.172 -5.445 1 95.25 98 TRP B CA 1
ATOM 2322 C C . TRP B 1 98 ? -4.863 -28.203 -4.355 1 95.25 98 TRP B C 1
ATOM 2324 O O . TRP B 1 98 ? -5.246 -29.375 -4.492 1 95.25 98 TRP B O 1
ATOM 2334 N N . GLY B 1 99 ? -4.199 -27.734 -3.346 1 94.62 99 GLY B N 1
ATOM 2335 C CA . GLY B 1 99 ? -3.996 -28.578 -2.18 1 94.62 99 GLY B CA 1
ATOM 2336 C C . GLY B 1 99 ? -2.986 -29.688 -2.414 1 94.62 99 GLY B C 1
ATOM 2337 O O . GLY B 1 99 ? -2.98 -30.688 -1.698 1 94.62 99 GLY B O 1
ATOM 2338 N N . ARG B 1 100 ? -2.148 -29.5 -3.43 1 95.19 100 ARG B N 1
ATOM 2339 C CA . ARG B 1 100 ? -1.203 -30.562 -3.785 1 95.19 100 ARG B CA 1
ATOM 2340 C C . ARG B 1 100 ? 0.235 -30.094 -3.596 1 95.19 100 ARG B C 1
ATOM 2342 O O . ARG B 1 100 ? 1.174 -30.75 -4.039 1 95.19 100 ARG B O 1
ATOM 2349 N N . GLY B 1 101 ? 0.351 -28.906 -3.008 1 96.75 101 GLY B N 1
ATOM 2350 C CA . GLY B 1 101 ? 1.688 -28.406 -2.732 1 96.75 101 GLY B CA 1
ATOM 2351 C C . GLY B 1 101 ? 2.311 -27.688 -3.912 1 96.75 101 GLY B C 1
ATOM 2352 O O . GLY B 1 101 ? 3.436 -27.203 -3.822 1 96.75 101 GLY B O 1
ATOM 2353 N N . ILE B 1 102 ? 1.613 -27.562 -5.016 1 98.25 102 ILE B N 1
ATOM 2354 C CA . ILE B 1 102 ? 2.119 -26.953 -6.238 1 98.25 102 ILE B CA 1
ATOM 2355 C C . ILE B 1 102 ? 2.428 -25.469 -5.977 1 98.25 102 ILE B C 1
ATOM 2357 O O . ILE B 1 102 ? 3.508 -24.984 -6.324 1 98.25 102 ILE B O 1
ATOM 2361 N N . GLY B 1 103 ? 1.526 -24.75 -5.367 1 98.31 103 GLY B N 1
ATOM 2362 C CA . GLY B 1 103 ? 1.72 -23.344 -5.09 1 98.31 103 GLY B CA 1
ATOM 2363 C C . GLY B 1 103 ? 2.941 -23.062 -4.234 1 98.31 103 GLY B C 1
ATOM 2364 O O . GLY B 1 103 ? 3.707 -22.141 -4.52 1 98.31 103 GLY B O 1
ATOM 2365 N N . ARG B 1 104 ? 3.092 -23.875 -3.219 1 98.19 104 ARG B N 1
ATOM 2366 C CA . ARG B 1 104 ? 4.234 -23.688 -2.33 1 98.19 104 ARG B CA 1
ATOM 2367 C C . ARG B 1 104 ? 5.551 -23.859 -3.084 1 98.19 104 ARG B C 1
ATOM 2369 O O . ARG B 1 104 ? 6.449 -23.031 -2.973 1 98.19 104 ARG B O 1
ATOM 2376 N N . GLN B 1 105 ? 5.625 -24.938 -3.811 1 98.56 105 GLN B N 1
ATOM 2377 C CA . GLN B 1 105 ? 6.836 -25.203 -4.578 1 98.56 105 GLN B CA 1
ATOM 2378 C C . GLN B 1 105 ? 7.094 -24.094 -5.602 1 98.56 105 GLN B C 1
ATOM 2380 O O . GLN B 1 105 ? 8.227 -23.641 -5.75 1 98.56 105 GLN B O 1
ATOM 2385 N N . ALA B 1 106 ? 6.078 -23.672 -6.289 1 98.81 106 ALA B N 1
ATOM 2386 C CA . ALA B 1 106 ? 6.203 -22.641 -7.316 1 98.81 106 ALA B CA 1
ATOM 2387 C C . ALA B 1 106 ? 6.691 -21.328 -6.719 1 98.81 106 ALA B C 1
ATOM 2389 O O . ALA B 1 106 ? 7.605 -20.703 -7.25 1 98.81 106 ALA B O 1
ATOM 2390 N N . LEU B 1 107 ? 6.09 -20.953 -5.625 1 98.81 107 LEU B N 1
ATOM 2391 C CA . LEU B 1 107 ? 6.473 -19.688 -4.996 1 98.81 107 LEU B CA 1
ATOM 2392 C C . LEU B 1 107 ? 7.887 -19.766 -4.43 1 98.81 107 LEU B C 1
ATOM 2394 O O . LEU B 1 107 ? 8.633 -18.797 -4.473 1 98.81 107 LEU B O 1
ATOM 2398 N N . GLU B 1 108 ? 8.195 -20.906 -3.9 1 98.75 108 GLU B N 1
ATOM 2399 C CA . GLU B 1 108 ? 9.562 -21.094 -3.41 1 98.75 108 GLU B CA 1
ATOM 2400 C C . GLU B 1 108 ? 10.578 -20.922 -4.531 1 98.75 108 GLU B C 1
ATOM 2402 O O . GLU B 1 108 ? 11.555 -20.188 -4.379 1 98.75 108 GLU B O 1
ATOM 2407 N N . LEU B 1 109 ? 10.352 -21.578 -5.637 1 98.75 109 LEU B N 1
ATOM 2408 C CA . LEU B 1 109 ? 11.219 -21.453 -6.801 1 98.75 109 LEU B CA 1
ATOM 2409 C C . LEU B 1 109 ? 11.289 -20.016 -7.277 1 98.75 109 LEU B C 1
ATOM 2411 O O . LEU B 1 109 ? 12.359 -19.516 -7.629 1 98.75 109 LEU B O 1
ATOM 2415 N N . TRP B 1 110 ? 10.203 -19.328 -7.258 1 98.88 110 TRP B N 1
ATOM 2416 C CA . TRP B 1 110 ? 10.102 -17.969 -7.77 1 98.88 110 TRP B CA 1
ATOM 2417 C C . TRP B 1 110 ? 10.859 -16.984 -6.875 1 98.88 110 TRP B C 1
ATOM 2419 O O . TRP B 1 110 ? 11.656 -16.188 -7.363 1 98.88 110 TRP B O 1
ATOM 2429 N N . ILE B 1 111 ? 10.664 -17.094 -5.602 1 98.88 111 ILE B N 1
ATOM 2430 C CA . ILE B 1 111 ? 11.352 -16.219 -4.66 1 98.88 111 ILE B CA 1
ATOM 2431 C C . ILE B 1 111 ? 12.852 -16.469 -4.719 1 98.88 111 ILE B C 1
ATOM 2433 O O . ILE B 1 111 ? 13.648 -15.516 -4.703 1 98.88 111 ILE B O 1
ATOM 2437 N N . ASP B 1 112 ? 13.211 -17.734 -4.82 1 98.5 112 ASP B N 1
ATOM 2438 C CA . ASP B 1 112 ? 14.617 -18.062 -4.98 1 98.5 112 ASP B CA 1
ATOM 2439 C C . ASP B 1 112 ? 15.211 -17.375 -6.207 1 98.5 112 ASP B C 1
ATOM 2441 O O . ASP B 1 112 ? 16.266 -16.734 -6.121 1 98.5 112 ASP B O 1
ATOM 2445 N N . GLU B 1 113 ? 14.578 -17.562 -7.262 1 98.44 113 GLU B N 1
ATOM 2446 C CA . GLU B 1 113 ? 15.047 -16.953 -8.508 1 98.44 113 GLU B CA 1
ATOM 2447 C C . GLU B 1 113 ? 15.141 -15.438 -8.391 1 98.44 113 GLU B C 1
ATOM 2449 O O . GLU B 1 113 ? 16.109 -14.836 -8.844 1 98.44 113 GLU B O 1
ATOM 2454 N N . LEU B 1 114 ? 14.172 -14.797 -7.836 1 98.62 114 LEU B N 1
ATOM 2455 C CA . LEU B 1 114 ? 14.133 -13.352 -7.703 1 98.62 114 LEU B CA 1
ATOM 2456 C C . LEU B 1 114 ? 15.305 -12.852 -6.859 1 98.62 114 LEU B C 1
ATOM 2458 O O . LEU B 1 114 ? 15.977 -11.891 -7.23 1 98.62 114 LEU B O 1
ATOM 2462 N N . PHE B 1 115 ? 15.539 -13.508 -5.758 1 98.56 115 PHE B N 1
ATOM 2463 C CA . PHE B 1 115 ? 16.641 -13.078 -4.902 1 98.56 115 PHE B CA 1
ATOM 2464 C C . PHE B 1 115 ? 17.969 -13.227 -5.617 1 98.56 115 PHE B C 1
ATOM 2466 O O . PHE B 1 115 ? 18.938 -12.523 -5.305 1 98.56 115 PHE B O 1
ATOM 2473 N N . GLN B 1 116 ? 18.062 -14.109 -6.555 1 97.69 116 GLN B N 1
ATOM 2474 C CA . GLN B 1 116 ? 19.281 -14.273 -7.332 1 97.69 116 GLN B CA 1
ATOM 2475 C C . GLN B 1 116 ? 19.438 -13.164 -8.367 1 97.69 116 GLN B C 1
ATOM 2477 O O . GLN B 1 116 ? 20.562 -12.805 -8.742 1 97.69 116 GLN B O 1
ATOM 2482 N N . ARG B 1 117 ? 18.344 -12.578 -8.711 1 96.94 117 ARG B N 1
ATOM 2483 C CA . ARG B 1 117 ? 18.344 -11.625 -9.82 1 96.94 117 ARG B CA 1
ATOM 2484 C C . ARG B 1 117 ? 18.375 -10.188 -9.312 1 96.94 117 ARG B C 1
ATOM 2486 O O . ARG B 1 117 ? 18.797 -9.281 -10.031 1 96.94 117 ARG B O 1
ATOM 2493 N N . ILE B 1 118 ? 17.875 -10.047 -8.125 1 95.88 118 ILE B N 1
ATOM 2494 C CA . ILE B 1 118 ? 17.75 -8.68 -7.621 1 95.88 118 ILE B CA 1
ATOM 2495 C C . ILE B 1 118 ? 18.641 -8.492 -6.402 1 95.88 118 ILE B C 1
ATOM 2497 O O . ILE B 1 118 ? 19.094 -9.469 -5.797 1 95.88 118 ILE B O 1
ATOM 2501 N N . SER B 1 119 ? 18.812 -7.246 -6.02 1 97.38 119 SER B N 1
ATOM 2502 C CA . SER B 1 119 ? 19.656 -6.941 -4.867 1 97.38 119 SER B CA 1
ATOM 2503 C C . SER B 1 119 ? 18.828 -6.465 -3.684 1 97.38 119 SER B C 1
ATOM 2505 O O . SER B 1 119 ? 19.375 -6.102 -2.639 1 97.38 119 SER B O 1
ATOM 2507 N N . LEU B 1 120 ? 17.562 -6.465 -3.791 1 98.69 120 LEU B N 1
ATOM 2508 C CA . LEU B 1 120 ? 16.688 -5.973 -2.736 1 98.69 120 LEU B CA 1
ATOM 2509 C C . LEU B 1 120 ? 16.781 -6.855 -1.495 1 98.69 120 LEU B C 1
ATOM 2511 O O . LEU B 1 120 ? 16.984 -8.07 -1.602 1 98.69 120 LEU B O 1
ATOM 2515 N N . PRO B 1 121 ? 16.547 -6.328 -0.359 1 98.81 121 PRO B N 1
ATOM 2516 C CA . PRO B 1 121 ? 16.656 -7.086 0.889 1 98.81 121 PRO B CA 1
ATOM 2517 C C . PRO B 1 121 ? 15.359 -7.828 1.239 1 98.81 121 PRO B C 1
ATOM 2519 O O . PRO B 1 121 ? 15.328 -8.602 2.197 1 98.81 121 PRO B O 1
ATOM 2522 N N . HIS B 1 122 ? 14.32 -7.594 0.495 1 98.88 122 HIS B N 1
ATOM 2523 C CA . HIS B 1 122 ? 12.992 -8.016 0.924 1 98.88 122 HIS B CA 1
ATOM 2524 C C . HIS B 1 122 ? 12.141 -8.43 -0.266 1 98.88 122 HIS B C 1
ATOM 2526 O O . HIS B 1 122 ? 12.188 -7.797 -1.323 1 98.88 122 HIS B O 1
ATOM 2532 N N . VAL B 1 123 ? 11.406 -9.461 -0.13 1 98.94 123 VAL B N 1
ATOM 2533 C CA . VAL B 1 123 ? 10.32 -9.836 -1.034 1 98.94 123 VAL B CA 1
ATOM 2534 C C . VAL B 1 123 ? 9.023 -9.984 -0.249 1 98.94 123 VAL B C 1
ATOM 2536 O O . VAL B 1 123 ? 8.992 -10.633 0.804 1 98.94 123 VAL B O 1
ATOM 2539 N N . GLY B 1 124 ? 8.016 -9.336 -0.749 1 98.88 124 GLY B N 1
ATOM 2540 C CA . GLY B 1 124 ? 6.742 -9.367 -0.047 1 98.88 124 GLY B CA 1
ATOM 2541 C C . GLY B 1 124 ? 5.656 -10.094 -0.812 1 98.88 124 GLY B C 1
ATOM 2542 O O . GLY B 1 124 ? 5.84 -10.445 -1.978 1 98.88 124 GLY B O 1
ATOM 2543 N N . LEU B 1 125 ? 4.555 -10.281 -0.194 1 98.88 125 LEU B N 1
ATOM 2544 C CA . LEU B 1 125 ? 3.316 -10.867 -0.693 1 98.88 125 LEU B CA 1
ATOM 2545 C C . LEU B 1 125 ? 2.109 -10.305 0.05 1 98.88 125 LEU B C 1
ATOM 2547 O O . LEU B 1 125 ? 2.078 -10.312 1.283 1 98.88 125 LEU B O 1
ATOM 2551 N N . THR B 1 126 ? 1.18 -9.805 -0.687 1 98.88 126 THR B N 1
ATOM 2552 C CA . THR B 1 126 ? -0.038 -9.289 -0.071 1 98.88 126 THR B CA 1
ATOM 2553 C C . THR B 1 126 ? -1.24 -10.148 -0.441 1 98.88 126 THR B C 1
ATOM 2555 O O . THR B 1 126 ? -1.386 -10.562 -1.595 1 98.88 126 THR B O 1
ATOM 2558 N N . THR B 1 127 ? -1.984 -10.555 0.493 1 98.81 127 THR B N 1
ATOM 2559 C CA . THR B 1 127 ? -3.266 -11.234 0.344 1 98.81 127 THR B CA 1
ATOM 2560 C C . THR B 1 127 ? -4.309 -10.633 1.281 1 98.81 127 THR B C 1
ATOM 2562 O O . THR B 1 127 ? -4.199 -9.469 1.68 1 98.81 127 THR B O 1
ATOM 2565 N N . TRP B 1 128 ? -5.406 -11.305 1.48 1 98.88 128 TRP B N 1
ATOM 2566 C CA . TRP B 1 128 ? -6.477 -10.828 2.346 1 98.88 128 TRP B CA 1
ATOM 2567 C C . TRP B 1 128 ? -6.969 -11.93 3.271 1 98.88 128 TRP B C 1
ATOM 2569 O O . TRP B 1 128 ? -6.789 -13.117 2.984 1 98.88 128 TRP B O 1
ATOM 2579 N N . SER B 1 129 ? -7.551 -11.531 4.348 1 98.88 129 SER B N 1
ATOM 2580 C CA . SER B 1 129 ? -7.82 -12.461 5.438 1 98.88 129 SER B CA 1
ATOM 2581 C C . SER B 1 129 ? -8.867 -13.492 5.039 1 98.88 129 SER B C 1
ATOM 2583 O O . SER B 1 129 ? -9.031 -14.516 5.711 1 98.88 129 SER B O 1
ATOM 2585 N N . GLY B 1 130 ? -9.555 -13.273 3.955 1 98.69 130 GLY B N 1
ATOM 2586 C CA . GLY B 1 130 ? -10.477 -14.273 3.443 1 98.69 130 GLY B CA 1
ATOM 2587 C C . GLY B 1 130 ? -9.789 -15.383 2.668 1 98.69 130 GLY B C 1
ATOM 2588 O O . GLY B 1 130 ? -10.383 -16.438 2.424 1 98.69 130 GLY B O 1
ATOM 2589 N N . ASN B 1 131 ? -8.617 -15.156 2.217 1 98.62 131 ASN B N 1
ATOM 2590 C CA . ASN B 1 131 ? -7.863 -16.156 1.461 1 98.62 131 ASN B CA 1
ATOM 2591 C C . ASN B 1 131 ? -6.973 -16.984 2.373 1 98.62 131 ASN B C 1
ATOM 2593 O O . ASN B 1 131 ? -5.746 -16.891 2.314 1 98.62 131 ASN B O 1
ATOM 2597 N N . GLN B 1 132 ? -7.598 -17.812 3.129 1 98.19 132 GLN B N 1
ATOM 2598 C CA . GLN B 1 132 ? -6.906 -18.609 4.137 1 98.19 132 GLN B CA 1
ATOM 2599 C C . GLN B 1 132 ? -5.875 -19.531 3.492 1 98.19 132 GLN B C 1
ATOM 2601 O O . GLN B 1 132 ? -4.824 -19.812 4.078 1 98.19 132 GLN B O 1
ATOM 2606 N N . ARG B 1 133 ? -6.176 -20.016 2.32 1 97.25 133 ARG B N 1
ATOM 2607 C CA . ARG B 1 133 ? -5.25 -20.906 1.63 1 97.25 133 ARG B CA 1
ATOM 2608 C C . ARG B 1 133 ? -3.928 -20.203 1.34 1 97.25 133 ARG B C 1
ATOM 2610 O O . ARG B 1 133 ? -2.855 -20.766 1.56 1 97.25 133 ARG B O 1
ATOM 2617 N N . MET B 1 134 ? -4 -19 0.872 1 98.56 134 MET B N 1
ATOM 2618 C CA . MET B 1 134 ? -2.785 -18.234 0.576 1 98.56 134 MET B CA 1
ATOM 2619 C C . MET B 1 134 ? -2.027 -17.906 1.856 1 98.56 134 MET B C 1
ATOM 2621 O O . MET B 1 134 ? -0.796 -17.969 1.888 1 98.56 134 MET B O 1
ATOM 2625 N N . MET B 1 135 ? -2.74 -17.531 2.896 1 98.75 135 MET B N 1
ATOM 2626 C CA . MET B 1 135 ? -2.096 -17.25 4.176 1 98.75 135 MET B CA 1
ATOM 2627 C C . MET B 1 135 ? -1.357 -18.484 4.699 1 98.75 135 MET B C 1
ATOM 2629 O O . MET B 1 135 ? -0.211 -18.375 5.137 1 98.75 135 MET B O 1
ATOM 2633 N N . LYS B 1 136 ? -2.023 -19.609 4.621 1 98.5 136 LYS B N 1
ATOM 2634 C CA . LYS B 1 136 ? -1.39 -20.859 5.055 1 98.5 136 LYS B CA 1
ATOM 2635 C C . LYS B 1 136 ? -0.148 -21.156 4.223 1 98.5 136 LYS B C 1
ATOM 2637 O O . LYS B 1 136 ? 0.868 -21.609 4.754 1 98.5 136 LYS B O 1
ATOM 2642 N N . LEU B 1 137 ? -0.293 -20.953 2.928 1 98.5 137 LEU B N 1
ATOM 2643 C CA . LEU B 1 137 ? 0.847 -21.156 2.039 1 98.5 137 LEU B CA 1
ATOM 2644 C C . LEU B 1 137 ? 2.018 -20.266 2.443 1 98.5 137 LEU B C 1
ATOM 2646 O O . LEU B 1 137 ? 3.154 -20.734 2.535 1 98.5 137 LEU B O 1
ATOM 2650 N N . ALA B 1 138 ? 1.792 -19 2.688 1 98.69 138 ALA B N 1
ATOM 2651 C CA . ALA B 1 138 ? 2.834 -18.078 3.098 1 98.69 138 ALA B CA 1
ATOM 2652 C C . ALA B 1 138 ? 3.496 -18.516 4.395 1 98.69 138 ALA B C 1
ATOM 2654 O O . ALA B 1 138 ? 4.723 -18.5 4.512 1 98.69 138 ALA B O 1
ATOM 2655 N N . ASP B 1 139 ? 2.689 -18.953 5.312 1 98.5 139 ASP B N 1
ATOM 2656 C CA . ASP B 1 139 ? 3.197 -19.453 6.59 1 98.5 139 ASP B CA 1
ATOM 2657 C C . ASP B 1 139 ? 4.086 -20.672 6.395 1 98.5 139 ASP B C 1
ATOM 2659 O O . ASP B 1 139 ? 5.176 -20.75 6.965 1 98.5 139 ASP B O 1
ATOM 2663 N N . ARG B 1 140 ? 3.596 -21.547 5.598 1 97.62 140 ARG B N 1
ATOM 2664 C CA . ARG B 1 140 ? 4.332 -22.781 5.359 1 97.62 140 ARG B CA 1
ATOM 2665 C C . ARG B 1 140 ? 5.668 -22.5 4.68 1 97.62 140 ARG B C 1
ATOM 2667 O O . ARG B 1 140 ? 6.641 -23.219 4.895 1 97.62 140 ARG B O 1
ATOM 2674 N N . LEU B 1 141 ? 5.688 -21.5 3.914 1 97.62 141 LEU B N 1
ATOM 2675 C CA . LEU B 1 141 ? 6.902 -21.125 3.203 1 97.62 141 LEU B CA 1
ATOM 2676 C C . LEU B 1 141 ? 7.871 -20.391 4.129 1 97.62 141 LEU B C 1
ATOM 2678 O O . LEU B 1 141 ? 9 -20.094 3.74 1 97.62 141 LEU B O 1
ATOM 2682 N N . GLY B 1 142 ? 7.395 -20.062 5.336 1 97.44 142 GLY B N 1
ATOM 2683 C CA . GLY B 1 142 ? 8.25 -19.406 6.309 1 97.44 142 GLY B CA 1
ATOM 2684 C C . GLY B 1 142 ? 8.25 -17.891 6.172 1 97.44 142 GLY B C 1
ATOM 2685 O O . GLY B 1 142 ? 9.109 -17.219 6.738 1 97.44 142 GLY B O 1
ATOM 2686 N N . LEU B 1 143 ? 7.391 -17.344 5.324 1 98.75 143 LEU B N 1
ATOM 2687 C CA . LEU B 1 143 ? 7.254 -15.891 5.293 1 98.75 143 LEU B CA 1
ATOM 2688 C C . LEU B 1 143 ? 6.703 -15.367 6.617 1 98.75 143 LEU B C 1
ATOM 2690 O O . LEU B 1 143 ? 5.957 -16.078 7.305 1 98.75 143 LEU B O 1
ATOM 2694 N N . LYS B 1 144 ? 7.066 -14.188 6.953 1 98.81 144 LYS B N 1
ATOM 2695 C CA . LYS B 1 144 ? 6.562 -13.555 8.172 1 98.81 144 LYS B CA 1
ATOM 2696 C C . LYS B 1 144 ? 5.363 -12.656 7.871 1 98.81 144 LYS B C 1
ATOM 2698 O O . LYS B 1 144 ? 5.367 -11.922 6.887 1 98.81 144 LYS B O 1
ATOM 2703 N N . CYS B 1 145 ? 4.34 -12.766 8.664 1 98.94 145 CYS B N 1
ATOM 2704 C CA . CYS B 1 145 ? 3.26 -11.789 8.586 1 98.94 145 CYS B CA 1
ATOM 2705 C C . CYS B 1 145 ? 3.727 -10.422 9.086 1 98.94 145 CYS B C 1
ATOM 2707 O O . CYS B 1 145 ? 3.93 -10.234 10.289 1 98.94 145 CYS B O 1
ATOM 2709 N N . GLU B 1 146 ? 3.83 -9.555 8.211 1 98.94 146 GLU B N 1
ATOM 2710 C CA . GLU B 1 146 ? 4.402 -8.25 8.531 1 98.94 146 GLU B CA 1
ATOM 2711 C C . GLU B 1 146 ? 3.312 -7.219 8.789 1 98.94 146 GLU B C 1
ATOM 2713 O O . GLU B 1 146 ? 3.592 -6.117 9.273 1 98.94 146 GLU B O 1
ATOM 2718 N N . GLY B 1 147 ? 2.082 -7.605 8.445 1 98.88 147 GLY B N 1
ATOM 2719 C CA . GLY B 1 147 ? 1.007 -6.66 8.711 1 98.88 147 GLY B CA 1
ATOM 2720 C C . GLY B 1 147 ? -0.372 -7.242 8.461 1 98.88 147 GLY B C 1
ATOM 2721 O O . GLY B 1 147 ? -0.543 -8.094 7.59 1 98.88 147 GLY B O 1
ATOM 2722 N N . ARG B 1 148 ? -1.291 -6.828 9.18 1 98.88 148 ARG B N 1
ATOM 2723 C CA . ARG B 1 148 ? -2.727 -7.039 9.023 1 98.88 148 ARG B CA 1
ATOM 2724 C C . ARG B 1 148 ? -3.49 -5.727 9.156 1 98.88 148 ARG B C 1
ATOM 2726 O O . ARG B 1 148 ? -3.789 -5.285 10.266 1 98.88 148 ARG B O 1
ATOM 2733 N N . ILE B 1 149 ? -3.76 -5.082 8.078 1 98.94 149 ILE B N 1
ATOM 2734 C CA . ILE B 1 149 ? -4.539 -3.852 8.062 1 98.94 149 ILE B CA 1
ATOM 2735 C C . ILE B 1 149 ? -6.027 -4.18 8.141 1 98.94 149 ILE B C 1
ATOM 2737 O O . ILE B 1 149 ? -6.594 -4.762 7.207 1 98.94 149 ILE B O 1
ATOM 2741 N N . ARG B 1 150 ? -6.637 -3.754 9.148 1 98.94 150 ARG B N 1
ATOM 2742 C CA . ARG B 1 150 ? -7.941 -4.281 9.547 1 98.94 150 ARG B CA 1
ATOM 2743 C C . ARG B 1 150 ? -9.055 -3.652 8.719 1 98.94 150 ARG B C 1
ATOM 2745 O O . ARG B 1 150 ? -9.07 -2.438 8.508 1 98.94 150 ARG B O 1
ATOM 2752 N N . LYS B 1 151 ? -9.969 -4.504 8.211 1 98.88 151 LYS B N 1
ATOM 2753 C CA . LYS B 1 151 ? -11.258 -4.141 7.633 1 98.88 151 LYS B CA 1
ATOM 2754 C C . LYS B 1 151 ? -11.086 -3.156 6.477 1 98.88 151 LYS B C 1
ATOM 2756 O O . LYS B 1 151 ? -11.812 -2.16 6.391 1 98.88 151 LYS B O 1
ATOM 2761 N N . VAL B 1 152 ? -10.172 -3.424 5.52 1 98.88 152 VAL B N 1
ATOM 2762 C CA . VAL B 1 152 ? -9.953 -2.49 4.418 1 98.88 152 VAL B CA 1
ATOM 2763 C C . VAL B 1 152 ? -10.289 -3.168 3.092 1 98.88 152 VAL B C 1
ATOM 2765 O O . VAL B 1 152 ? -10.133 -2.568 2.025 1 98.88 152 VAL B O 1
ATOM 2768 N N . ARG B 1 153 ? -10.703 -4.363 3.137 1 98.81 153 ARG B N 1
ATOM 2769 C CA . ARG B 1 153 ? -11.148 -5.098 1.957 1 98.81 153 ARG B CA 1
ATOM 2770 C C . ARG B 1 153 ? -12.609 -5.512 2.094 1 98.81 153 ARG B C 1
ATOM 2772 O O . ARG B 1 153 ? -12.984 -6.168 3.068 1 98.81 153 ARG B O 1
ATOM 2779 N N . TYR B 1 154 ? -13.43 -5.098 1.084 1 98.38 154 TYR B N 1
ATOM 2780 C CA . TYR B 1 154 ? -14.867 -5.34 1.149 1 98.38 154 TYR B CA 1
ATOM 2781 C C . TYR B 1 154 ? -15.312 -6.289 0.041 1 98.38 154 TYR B C 1
ATOM 2783 O O . TYR B 1 154 ? -15.234 -5.949 -1.143 1 98.38 154 TYR B O 1
ATOM 2791 N N . TRP B 1 155 ? -15.758 -7.41 0.437 1 97.81 155 TRP B N 1
ATOM 2792 C CA . TRP B 1 155 ? -16.188 -8.445 -0.505 1 97.81 155 TRP B CA 1
ATOM 2793 C C . TRP B 1 155 ? -17.422 -9.18 0.01 1 97.81 155 TRP B C 1
ATOM 2795 O O . TRP B 1 155 ? -17.438 -9.648 1.149 1 97.81 155 TRP B O 1
ATOM 2805 N N . GLN B 1 156 ? -18.469 -9.156 -0.822 1 96.94 156 GLN B N 1
ATOM 2806 C CA . GLN B 1 156 ? -19.719 -9.836 -0.503 1 96.94 156 GLN B CA 1
ATOM 2807 C C . GLN B 1 156 ? -20.281 -9.367 0.84 1 96.94 156 GLN B C 1
ATOM 2809 O O . GLN B 1 156 ? -20.594 -10.188 1.708 1 96.94 156 GLN B O 1
ATOM 2814 N N . ASN B 1 157 ? -20.25 -8.109 1.071 1 97.5 157 ASN B N 1
ATOM 2815 C CA . ASN B 1 157 ? -20.875 -7.41 2.189 1 97.5 157 ASN B CA 1
ATOM 2816 C C . ASN B 1 157 ? -20.109 -7.66 3.494 1 97.5 157 ASN B C 1
ATOM 2818 O O . ASN B 1 157 ? -20.703 -7.578 4.578 1 97.5 157 ASN B O 1
ATOM 2822 N N . THR B 1 158 ? -18.891 -8.008 3.293 1 98.31 158 THR B N 1
ATOM 2823 C CA . THR B 1 158 ? -18.078 -8.289 4.473 1 98.31 158 THR B CA 1
ATOM 2824 C C . THR B 1 158 ? -16.703 -7.613 4.355 1 98.31 158 THR B C 1
ATOM 2826 O O . THR B 1 158 ? -16.094 -7.633 3.293 1 98.31 158 THR B O 1
ATOM 2829 N N . TYR B 1 159 ? -16.281 -7.039 5.492 1 98.69 159 TYR B N 1
ATOM 2830 C CA . TYR B 1 159 ? -14.938 -6.469 5.539 1 98.69 159 TYR B CA 1
ATOM 2831 C C . TYR B 1 159 ? -13.914 -7.516 5.969 1 98.69 159 TYR B C 1
ATOM 2833 O O . TYR B 1 159 ? -14.156 -8.289 6.895 1 98.69 159 TYR B O 1
ATOM 2841 N N . TYR B 1 160 ? -12.852 -7.488 5.262 1 98.88 160 TYR B N 1
ATOM 2842 C CA . TYR B 1 160 ? -11.688 -8.32 5.547 1 98.88 160 TYR B CA 1
ATOM 2843 C C . TYR B 1 160 ? -10.438 -7.465 5.723 1 98.88 160 TYR B C 1
ATOM 2845 O O . TYR B 1 160 ? -10.461 -6.262 5.465 1 98.88 160 TYR B O 1
ATOM 2853 N N . ASP B 1 161 ? -9.43 -8.078 6.219 1 98.94 161 ASP B N 1
ATOM 2854 C CA . ASP B 1 161 ? -8.148 -7.406 6.395 1 98.94 161 ASP B CA 1
ATOM 2855 C C . ASP B 1 161 ? -7.262 -7.582 5.164 1 98.94 161 ASP B C 1
ATOM 2857 O O . ASP B 1 161 ? -7.324 -8.609 4.488 1 98.94 161 ASP B O 1
ATOM 2861 N N . SER B 1 162 ? -6.492 -6.555 4.797 1 98.94 162 SER B N 1
ATOM 2862 C CA . SER B 1 162 ? -5.312 -6.777 3.963 1 98.94 162 SER B CA 1
ATOM 2863 C C . SER B 1 162 ? -4.176 -7.395 4.766 1 98.94 162 SER B C 1
ATOM 2865 O O . SER B 1 162 ? -3.838 -6.91 5.848 1 98.94 162 SER B O 1
ATOM 2867 N N . VAL B 1 163 ? -3.645 -8.453 4.336 1 98.94 163 VAL B N 1
ATOM 2868 C CA . VAL B 1 163 ? -2.604 -9.18 5.059 1 98.94 163 VAL B CA 1
ATOM 2869 C C . VAL B 1 163 ? -1.306 -9.156 4.254 1 98.94 163 VAL B C 1
ATOM 2871 O O . VAL B 1 163 ? -1.287 -9.531 3.08 1 98.94 163 VAL B O 1
ATOM 2874 N N . LYS B 1 164 ? -0.26 -8.695 4.902 1 98.94 164 LYS B N 1
ATOM 2875 C CA . LYS B 1 164 ? 1.034 -8.547 4.242 1 98.94 164 LYS B CA 1
ATOM 2876 C C . LYS B 1 164 ? 2.066 -9.5 4.836 1 98.94 164 LYS B C 1
ATOM 2878 O O . LYS B 1 164 ? 2.26 -9.531 6.055 1 98.94 164 LYS B O 1
ATOM 2883 N N . TYR B 1 165 ? 2.639 -10.266 3.969 1 98.94 165 TYR B N 1
ATOM 2884 C CA . TYR B 1 165 ? 3.75 -11.141 4.324 1 98.94 165 TYR B CA 1
ATOM 2885 C C . TYR B 1 165 ? 5.047 -10.664 3.688 1 98.94 165 TYR B C 1
ATOM 2887 O O . TYR B 1 165 ? 5.027 -9.867 2.748 1 98.94 165 TYR B O 1
ATOM 2895 N N . GLY B 1 166 ? 6.156 -11.148 4.242 1 98.88 166 GLY B N 1
ATOM 2896 C CA . GLY B 1 166 ? 7.449 -10.867 3.635 1 98.88 166 GLY B CA 1
ATOM 2897 C C . GLY B 1 166 ? 8.562 -11.75 4.168 1 98.88 166 GLY B C 1
ATOM 2898 O O . GLY B 1 166 ? 8.375 -12.469 5.148 1 98.88 166 GLY B O 1
ATOM 2899 N N . VAL B 1 167 ? 9.648 -11.719 3.496 1 98.94 167 VAL B N 1
ATOM 2900 C CA . VAL B 1 167 ? 10.867 -12.406 3.916 1 98.94 167 VAL B CA 1
ATOM 2901 C C . VAL B 1 167 ? 12.086 -11.578 3.533 1 98.94 167 VAL B C 1
ATOM 2903 O O . VAL B 1 167 ? 12.125 -10.977 2.453 1 98.94 167 VAL B O 1
ATOM 2906 N N . LEU B 1 168 ? 13 -11.492 4.445 1 98.88 168 LEU B N 1
ATOM 2907 C CA . LEU B 1 168 ? 14.266 -10.836 4.148 1 98.88 168 LEU B CA 1
ATOM 2908 C C . LEU B 1 168 ? 15.211 -11.781 3.422 1 98.88 168 LEU B C 1
ATOM 2910 O O . LEU B 1 168 ? 15.195 -12.992 3.66 1 98.88 168 LEU B O 1
ATOM 2914 N N . ARG B 1 169 ? 16.016 -11.203 2.578 1 98.56 169 ARG B N 1
ATOM 2915 C CA . ARG B 1 169 ? 17.016 -11.969 1.839 1 98.56 169 ARG B CA 1
ATOM 2916 C C . ARG B 1 169 ? 17.812 -12.867 2.773 1 98.56 169 ARG B C 1
ATOM 2918 O O . ARG B 1 169 ? 17.984 -14.055 2.504 1 98.56 169 ARG B O 1
ATOM 2925 N N . GLU B 1 170 ? 18.297 -12.297 3.883 1 98.25 170 GLU B N 1
ATOM 2926 C CA . GLU B 1 170 ? 19.125 -13.055 4.816 1 98.25 170 GLU B CA 1
ATOM 2927 C C . GLU B 1 170 ? 18.359 -14.219 5.43 1 98.25 170 GLU B C 1
ATOM 2929 O O . GLU B 1 170 ? 18.906 -15.297 5.629 1 98.25 170 GLU B O 1
ATOM 2934 N N . GLU B 1 171 ? 17.141 -14.008 5.742 1 98.44 171 GLU B N 1
ATOM 2935 C CA . GLU B 1 171 ? 16.297 -15.078 6.27 1 98.44 171 GLU B CA 1
ATOM 2936 C C . GLU B 1 171 ? 16.125 -16.203 5.246 1 98.44 171 GLU B C 1
ATOM 2938 O O . GLU B 1 171 ? 16.172 -17.375 5.598 1 98.44 171 GLU B O 1
ATOM 2943 N N . TRP B 1 172 ? 15.906 -15.797 3.979 1 98.12 172 TRP B N 1
ATOM 2944 C CA . TRP B 1 172 ? 15.641 -16.75 2.908 1 98.12 172 TRP B CA 1
ATOM 2945 C C . TRP B 1 172 ? 16.875 -17.578 2.6 1 98.12 172 TRP B C 1
ATOM 2947 O O . TRP B 1 172 ? 16.797 -18.797 2.43 1 98.12 172 TRP B O 1
ATOM 2957 N N . GLU B 1 173 ? 17.984 -17.016 2.635 1 96.12 173 GLU B N 1
ATOM 2958 C CA . GLU B 1 173 ? 19.234 -17.672 2.275 1 96.12 173 GLU B CA 1
ATOM 2959 C C . GLU B 1 173 ? 19.734 -18.547 3.412 1 96.12 173 GLU B C 1
ATOM 2961 O O . GLU B 1 173 ? 20.562 -19.453 3.191 1 96.12 173 GLU B O 1
ATOM 2966 N N . ASN B 1 174 ? 19.281 -18.328 4.605 1 94.5 174 ASN B N 1
ATOM 2967 C CA . ASN B 1 174 ? 19.734 -19.109 5.758 1 94.5 174 ASN B CA 1
ATOM 2968 C C . ASN B 1 174 ? 18.75 -20.219 6.109 1 94.5 174 ASN B C 1
ATOM 2970 O O . ASN B 1 174 ? 18.891 -20.875 7.141 1 94.5 174 ASN B O 1
ATOM 2974 N N . ARG B 1 175 ? 17.812 -20.5 5.352 1 88.62 175 ARG B N 1
ATOM 2975 C CA . ARG B 1 175 ? 16.844 -21.562 5.602 1 88.62 175 ARG B CA 1
ATOM 2976 C C . ARG B 1 175 ? 17.484 -22.938 5.434 1 88.62 175 ARG B C 1
ATOM 2978 O O . ARG B 1 175 ? 18.438 -23.094 4.684 1 88.62 175 ARG B O 1
#

pLDDT: mean 96.35, std 3.52, range [81.56, 98.94]

Organism: Ligilactobacillus salivarius (strain UCC118) (NCBI:txid362948)

Sequence (350 aa):
MVVELKKLDMNHSLEFWELAFSDPKAEWRNWNGPYFDNHYPTRKDWVAGRELDYLENDMRKIIYVDGEMVGSVSAYYDDGYLERWLEVGLAIYDERKWGRGIGRQALELWIDELFQRISLPHVGLTTWSGNQRMMKLADRLGLKCEGRIRKVRYWQNTYYDSVKYGVLREEWENRMVVELKKLDMNHSLEFWELAFSDPKAEWRNWNGPYFDNHYPTRKDWVAGRELDYLENDMRKIIYVDGEMVGSVSAYYDDGYLERWLEVGLAIYDERKWGRGIGRQALELWIDELFQRISLPHVGLTTWSGNQRMMKLADRLGLKCEGRIRKVRYWQNTYYDSVKYGVLREEWENR